Protein AF-A0A7S3F6Y6-F1 (afdb_monomer_lite)

Foldseek 3Di:
DVVVVVVVVVVVVVVVVVVVVVLVVLLVVLVVVLVVLLVCLVVVVVVLPLQVSLVSLLSSVVSLVSNPDDPVCPVVVVSSVVSLVSSCVSLLVQCLVCLLVLPLVSVQVSCVSCVSSVNNVVSLVSNLVSLLVQLVVLVVVDDPPDPDAPLRSLLVSLVSLLVSLVVCLVSCCRRPNPCNLVNSLVSLLVNLVVCLVVLLVSLLVRLVVCVVVVHQSLVSLVSSVVSLVVSLVSCVVSNPPHDPVSNVSSNCSSCVSSPVVVVVNVVSVVVVVVVVVD

Structure (mmCIF, N/CA/C/O backbone):
data_AF-A0A7S3F6Y6-F1
#
_entry.id   AF-A0A7S3F6Y6-F1
#
loop_
_atom_site.group_PDB
_atom_site.id
_atom_site.type_symbol
_atom_site.label_atom_id
_atom_site.label_alt_id
_atom_site.label_comp_id
_atom_site.label_asym_id
_atom_site.label_entity_id
_atom_site.label_seq_id
_atom_site.pdbx_PDB_ins_code
_atom_site.Cartn_x
_atom_site.Cartn_y
_atom_site.Cartn_z
_atom_site.occupancy
_atom_site.B_iso_or_equiv
_atom_site.auth_seq_id
_atom_site.auth_comp_id
_atom_site.auth_asym_id
_atom_site.auth_atom_id
_atom_site.pdbx_PDB_model_num
ATOM 1 N N . ALA A 1 1 ? -67.196 -12.461 32.136 1.00 61.69 1 ALA A N 1
ATOM 2 C CA . ALA A 1 1 ? -66.675 -12.179 30.785 1.00 61.69 1 ALA A CA 1
ATOM 3 C C . ALA A 1 1 ? -66.293 -10.702 30.626 1.00 61.69 1 ALA A C 1
ATOM 5 O O . ALA A 1 1 ? -65.114 -10.402 30.702 1.00 61.69 1 ALA A O 1
ATOM 6 N N . ALA A 1 2 ? -67.239 -9.755 30.573 1.00 63.47 2 ALA A N 1
ATOM 7 C CA . ALA A 1 2 ? -66.924 -8.336 30.312 1.00 63.47 2 ALA A CA 1
ATOM 8 C C . ALA A 1 2 ? -65.945 -7.664 31.310 1.00 63.47 2 ALA A C 1
ATOM 10 O O . ALA A 1 2 ? -65.092 -6.869 30.925 1.00 63.47 2 ALA A O 1
ATOM 11 N N . ARG A 1 3 ? -66.016 -8.001 32.609 1.00 63.62 3 ARG A N 1
ATOM 12 C CA . ARG A 1 3 ? -65.078 -7.462 33.618 1.00 63.62 3 ARG A CA 1
ATOM 13 C C . ARG A 1 3 ? -63.658 -8.031 33.503 1.00 63.62 3 ARG A C 1
ATOM 15 O O . ARG A 1 3 ? -62.713 -7.336 33.856 1.00 63.62 3 ARG A O 1
ATOM 22 N N . SER A 1 4 ? -63.494 -9.267 33.021 1.00 70.56 4 SER A N 1
ATOM 23 C CA . SER A 1 4 ? -62.164 -9.866 32.849 1.00 70.56 4 SER A CA 1
ATOM 24 C C . SER A 1 4 ? -61.466 -9.325 31.603 1.00 70.56 4 SER A C 1
ATOM 26 O O . SER A 1 4 ? -60.280 -9.030 31.675 1.00 70.56 4 SER A O 1
ATOM 28 N N . GLU A 1 5 ? -62.198 -9.088 30.509 1.00 79.06 5 GLU A N 1
ATOM 29 C CA . GLU A 1 5 ? -61.658 -8.417 29.313 1.00 79.06 5 GLU A CA 1
ATOM 30 C C . GLU A 1 5 ? -61.154 -7.001 29.616 1.00 79.06 5 GLU A C 1
ATOM 32 O O . GLU A 1 5 ? -60.042 -6.648 29.229 1.00 79.06 5 GLU A O 1
ATOM 37 N N . ALA A 1 6 ? -61.912 -6.210 30.381 1.00 80.75 6 ALA A N 1
ATOM 38 C CA . ALA A 1 6 ? -61.495 -4.861 30.770 1.00 80.75 6 ALA A CA 1
ATOM 39 C C . ALA A 1 6 ? -60.222 -4.850 31.644 1.00 80.75 6 ALA A C 1
ATOM 41 O O . ALA A 1 6 ? -59.378 -3.960 31.511 1.00 80.75 6 ALA A O 1
ATOM 42 N N . CYS A 1 7 ? -60.053 -5.843 32.526 1.00 82.56 7 CYS A N 1
ATOM 43 C CA . CYS A 1 7 ? -58.826 -6.005 33.312 1.00 82.56 7 CYS A CA 1
ATOM 44 C C . CYS A 1 7 ? -57.628 -6.412 32.444 1.00 82.56 7 CYS A C 1
ATOM 46 O O . CYS A 1 7 ? -56.548 -5.848 32.613 1.00 82.56 7 CYS A O 1
ATOM 48 N N . VAL A 1 8 ? -57.812 -7.339 31.499 1.00 85.31 8 VAL A N 1
ATOM 49 C CA . VAL A 1 8 ? -56.753 -7.762 30.566 1.00 85.31 8 VAL A CA 1
ATOM 50 C C . VAL A 1 8 ? -56.311 -6.595 29.679 1.00 85.31 8 VAL A C 1
ATOM 52 O O . VAL A 1 8 ? -55.113 -6.363 29.535 1.00 85.31 8 VAL A O 1
ATOM 55 N N . ALA A 1 9 ? -57.251 -5.790 29.174 1.00 84.88 9 ALA A N 1
ATOM 56 C CA . ALA A 1 9 ? -56.941 -4.595 28.390 1.00 84.88 9 ALA A CA 1
ATOM 57 C C . ALA A 1 9 ? -56.139 -3.549 29.191 1.00 84.88 9 ALA A C 1
ATOM 59 O O . ALA A 1 9 ? -55.172 -2.982 28.682 1.00 84.88 9 ALA A O 1
ATOM 60 N N . ARG A 1 10 ? -56.482 -3.323 30.470 1.00 86.00 10 ARG A N 1
ATOM 61 C CA . ARG A 1 10 ? -55.707 -2.428 31.353 1.00 86.00 10 ARG A CA 1
ATOM 62 C C . ARG A 1 10 ? -54.307 -2.966 31.642 1.00 86.00 10 ARG A C 1
ATOM 64 O O . ARG A 1 10 ? -53.361 -2.185 31.634 1.00 86.00 10 ARG A O 1
ATOM 71 N N . LEU A 1 11 ? -54.159 -4.271 31.871 1.00 88.38 11 LEU A N 1
ATOM 72 C CA . LEU A 1 11 ? -52.849 -4.896 32.076 1.00 88.38 11 LEU A CA 1
ATOM 73 C C . LEU A 1 11 ? -51.971 -4.797 30.824 1.00 88.38 11 LEU A C 1
ATOM 75 O O . LEU A 1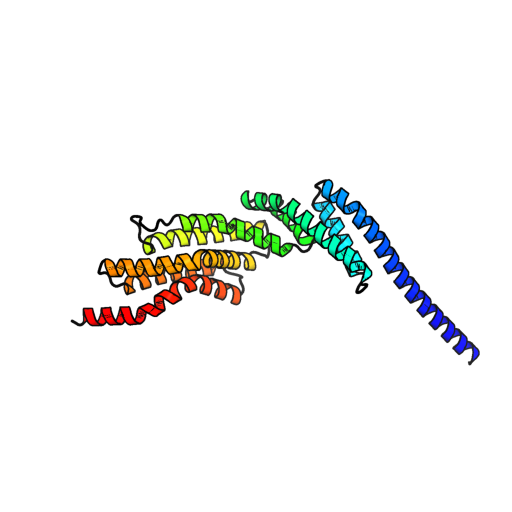 11 ? -50.795 -4.467 30.945 1.00 88.38 11 LEU A O 1
ATOM 79 N N . ALA A 1 12 ? -52.539 -4.996 29.632 1.00 87.88 12 ALA A N 1
ATOM 80 C CA . ALA A 1 12 ? -51.824 -4.817 28.370 1.00 87.88 12 ALA A CA 1
ATOM 81 C C . ALA A 1 12 ? -51.364 -3.361 28.172 1.00 87.88 12 ALA A C 1
ATOM 83 O O . ALA A 1 12 ? -50.212 -3.120 27.815 1.00 87.88 12 ALA A O 1
ATOM 84 N N . ALA A 1 13 ? -52.223 -2.382 28.479 1.00 87.62 13 ALA A N 1
ATOM 85 C CA . ALA A 1 13 ? -51.867 -0.965 28.407 1.00 87.62 13 ALA A CA 1
ATOM 86 C C . ALA A 1 13 ? -50.742 -0.593 29.391 1.00 87.62 13 ALA A C 1
ATOM 88 O O . ALA A 1 13 ? -49.796 0.099 29.015 1.00 87.62 13 ALA A O 1
ATOM 89 N N . VAL A 1 14 ? -50.803 -1.088 30.633 1.00 91.06 14 VAL A N 1
ATOM 90 C CA . VAL A 1 14 ? -49.736 -0.891 31.629 1.00 91.06 14 VAL A CA 1
ATOM 91 C C . VAL A 1 14 ? -48.445 -1.592 31.200 1.00 91.06 14 VAL A C 1
ATOM 93 O O . VAL A 1 14 ? -47.376 -1.004 31.329 1.00 91.06 14 VAL A O 1
ATOM 96 N N . GLY A 1 15 ? -48.527 -2.797 30.630 1.00 88.38 15 GLY A N 1
ATOM 97 C CA . GLY A 1 15 ? -47.379 -3.511 30.067 1.00 88.38 15 GLY A CA 1
ATOM 98 C C . GLY A 1 15 ? -46.697 -2.728 28.943 1.00 88.38 15 GLY A C 1
ATOM 99 O O . GLY A 1 15 ? -45.478 -2.588 28.945 1.00 88.38 15 GLY A O 1
ATOM 100 N N . ALA A 1 16 ? -47.476 -2.123 28.044 1.00 86.19 16 ALA A N 1
ATOM 101 C CA . ALA A 1 16 ? -46.955 -1.280 26.969 1.00 86.19 16 ALA A CA 1
ATOM 102 C C . ALA A 1 16 ? -46.339 0.038 27.475 1.00 86.19 16 ALA A C 1
ATOM 104 O O . ALA A 1 16 ? -45.392 0.554 26.884 1.00 86.19 16 ALA A O 1
ATOM 105 N N . VAL A 1 17 ? -46.867 0.624 28.555 1.00 88.44 17 VAL A N 1
ATOM 106 C CA . VAL A 1 17 ? -46.235 1.785 29.212 1.00 88.44 17 VAL A CA 1
ATOM 107 C C . VAL A 1 17 ? -44.930 1.373 29.888 1.00 88.44 17 VAL A C 1
ATOM 109 O O . VAL A 1 17 ? -43.924 2.055 29.719 1.00 88.44 17 VAL A O 1
ATOM 112 N N . ARG A 1 18 ? -44.924 0.243 30.601 1.00 89.19 18 ARG A N 1
ATOM 113 C CA . ARG A 1 18 ? -43.735 -0.286 31.270 1.00 89.19 18 ARG A CA 1
ATOM 114 C C . ARG A 1 18 ? -42.612 -0.584 30.277 1.00 89.19 18 ARG A C 1
ATOM 116 O O . ARG A 1 18 ? -41.495 -0.152 30.523 1.00 89.19 18 ARG A O 1
ATOM 123 N N . ALA A 1 19 ? -42.915 -1.241 29.158 1.00 87.19 19 ALA A N 1
ATOM 124 C CA . ALA A 1 19 ? -41.933 -1.525 28.113 1.00 87.19 19 ALA A CA 1
ATOM 125 C C . ALA A 1 19 ? -41.292 -0.234 27.572 1.00 87.19 19 ALA A C 1
ATOM 127 O O . ALA A 1 19 ? -40.072 -0.114 27.554 1.00 87.19 19 ALA A O 1
ATOM 128 N N . ARG A 1 20 ? -42.109 0.780 27.250 1.00 83.44 20 ARG A N 1
ATOM 129 C CA . ARG A 1 20 ? -41.618 2.094 26.793 1.00 83.44 20 ARG A CA 1
ATOM 130 C C . ARG A 1 20 ? -40.792 2.829 27.850 1.00 83.44 20 ARG A C 1
ATOM 132 O O . ARG A 1 20 ? -39.831 3.511 27.516 1.00 83.44 20 ARG A O 1
ATOM 139 N N . MET A 1 21 ? -41.162 2.720 29.126 1.00 83.56 21 MET A N 1
ATOM 140 C CA . MET A 1 21 ? -40.392 3.316 30.221 1.00 83.56 21 MET A CA 1
ATOM 141 C C . MET A 1 21 ? -39.059 2.601 30.450 1.00 83.56 21 MET A C 1
ATOM 143 O O . MET A 1 21 ? -38.065 3.263 30.730 1.00 83.56 21 MET A O 1
ATOM 147 N N . GLU A 1 22 ? -39.022 1.272 30.342 1.00 86.44 22 GLU A N 1
ATOM 148 C CA . GLU A 1 22 ? -37.788 0.490 30.457 1.00 86.44 22 GLU A CA 1
ATOM 149 C C . GLU A 1 22 ? -36.823 0.809 29.305 1.00 86.44 22 GLU A C 1
ATOM 151 O O . GLU A 1 22 ? -35.636 1.008 29.564 1.00 86.44 22 GLU A O 1
ATOM 156 N N . GLU A 1 23 ? -37.344 0.962 28.084 1.00 78.62 23 GLU A N 1
ATOM 157 C CA . GLU A 1 23 ? -36.601 1.411 26.900 1.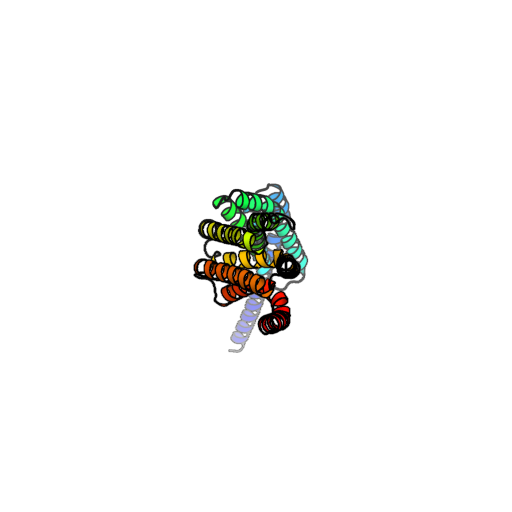00 78.62 23 GLU A CA 1
ATOM 158 C C . GLU A 1 23 ? -36.042 2.831 27.084 1.00 78.62 23 GLU A C 1
ATOM 160 O O . GLU A 1 23 ? -34.829 3.025 27.041 1.00 78.62 23 GLU A O 1
ATOM 165 N N . ALA A 1 24 ? -36.893 3.808 27.421 1.00 77.81 24 ALA A N 1
ATOM 166 C CA . ALA A 1 24 ? -36.465 5.192 27.644 1.00 77.81 24 ALA A CA 1
ATOM 167 C C . ALA A 1 24 ? -35.451 5.325 28.795 1.00 77.81 24 ALA A C 1
ATOM 169 O O . ALA A 1 24 ? -34.518 6.125 28.723 1.00 77.81 24 ALA A O 1
ATOM 170 N N . ARG A 1 25 ? -35.604 4.529 29.862 1.00 78.50 25 ARG A N 1
ATOM 171 C CA . ARG A 1 25 ? -34.633 4.466 30.963 1.00 78.50 25 ARG A CA 1
ATOM 172 C C . ARG A 1 25 ? -33.289 3.915 30.487 1.00 78.50 25 ARG A C 1
ATOM 174 O O . ARG A 1 25 ? -32.263 4.430 30.923 1.00 78.50 25 ARG A O 1
ATOM 181 N N . GLY A 1 26 ? -33.293 2.895 29.627 1.00 77.38 26 GLY A N 1
ATOM 182 C CA . GLY A 1 26 ? -32.084 2.364 28.993 1.00 77.38 26 GLY A CA 1
ATOM 183 C C . GLY A 1 26 ? -31.349 3.448 28.207 1.00 77.38 26 GLY A C 1
ATOM 184 O O . GLY A 1 26 ? -30.195 3.741 28.509 1.00 77.38 26 GLY A O 1
ATOM 185 N N . THR A 1 27 ? -32.058 4.142 27.314 1.00 76.38 27 THR A N 1
ATOM 186 C CA . THR A 1 27 ? -31.497 5.239 26.509 1.00 76.38 27 THR A CA 1
ATOM 187 C C . THR A 1 27 ? -30.935 6.371 27.372 1.00 76.38 27 THR A C 1
ATOM 189 O O . THR A 1 27 ? -29.836 6.856 27.121 1.00 76.38 27 THR A O 1
ATOM 192 N N . LEU A 1 28 ? -31.653 6.796 28.419 1.00 75.06 28 LEU A N 1
ATOM 193 C CA . LEU A 1 28 ? -31.181 7.853 29.324 1.00 75.06 28 LEU A CA 1
ATOM 194 C C . LEU A 1 28 ? -29.952 7.426 30.135 1.00 75.06 28 LEU A C 1
ATOM 196 O O . LEU A 1 28 ? -29.069 8.246 30.381 1.00 75.06 28 LEU A O 1
ATOM 200 N N . HIS A 1 29 ? -29.884 6.159 30.549 1.00 79.00 29 HIS A N 1
ATOM 201 C CA . HIS A 1 29 ? -28.724 5.628 31.258 1.00 79.00 29 HIS A CA 1
ATOM 202 C C . HIS A 1 29 ? -27.483 5.597 30.356 1.00 79.00 29 HIS A C 1
ATOM 204 O O . HIS A 1 29 ? -26.417 6.054 30.768 1.00 79.00 29 HIS A O 1
ATOM 210 N N . GLU A 1 30 ? -27.631 5.145 29.110 1.00 76.44 30 GLU A N 1
ATOM 211 C CA . GLU A 1 30 ? -26.561 5.166 28.106 1.00 76.44 30 GLU A CA 1
ATOM 212 C C . GLU A 1 30 ? -26.123 6.598 27.762 1.00 76.44 30 GLU A C 1
ATOM 214 O O . GLU A 1 30 ? -24.928 6.874 27.674 1.00 76.44 30 GLU A O 1
ATOM 219 N N . ALA A 1 31 ? -27.068 7.537 27.660 1.00 73.25 31 ALA A N 1
ATOM 220 C CA . ALA A 1 31 ? -26.791 8.953 27.421 1.00 73.25 31 ALA A CA 1
ATOM 221 C C . ALA A 1 31 ? -25.999 9.614 28.564 1.00 73.25 31 ALA A C 1
ATOM 223 O O . ALA A 1 31 ? -25.074 10.398 28.321 1.00 73.25 31 ALA A O 1
ATOM 224 N N . ALA A 1 32 ? -26.355 9.296 29.813 1.00 73.75 32 ALA A N 1
ATOM 225 C CA . ALA A 1 32 ? -25.646 9.778 30.994 1.00 73.75 32 ALA A CA 1
ATOM 226 C C . ALA A 1 32 ? -24.221 9.205 31.055 1.00 73.75 32 ALA A C 1
ATOM 228 O O . ALA A 1 32 ? -23.268 9.964 31.229 1.00 73.75 32 ALA A O 1
ATOM 229 N N . GLY A 1 33 ? -24.067 7.896 30.818 1.00 78.50 33 GLY A N 1
ATOM 230 C CA . GLY A 1 33 ? -22.756 7.246 30.750 1.00 78.50 33 GLY A CA 1
ATOM 231 C C . GLY A 1 33 ? -21.873 7.802 29.627 1.00 78.50 33 GLY A C 1
ATOM 232 O O . GLY A 1 33 ? -20.689 8.049 29.836 1.00 78.50 33 GLY A O 1
ATOM 233 N N . LEU A 1 34 ? -22.443 8.084 28.452 1.00 79.81 34 LEU A N 1
ATOM 234 C CA . LEU A 1 34 ? -21.717 8.683 27.330 1.00 79.81 34 LEU A CA 1
ATOM 235 C C . LEU A 1 34 ? -21.198 10.090 27.656 1.00 79.81 34 LEU A C 1
ATOM 237 O O . LEU A 1 34 ? -20.076 10.435 27.287 1.00 79.81 34 LEU A O 1
ATOM 241 N N . SER A 1 35 ? -22.000 10.899 28.350 1.00 76.62 35 SER A N 1
ATOM 242 C CA . SER A 1 35 ? -21.615 12.261 28.737 1.00 76.62 35 SER A CA 1
ATOM 243 C C . SER A 1 35 ? -20.445 12.260 29.723 1.00 76.62 35 SER A C 1
ATOM 245 O O . SER A 1 35 ? -19.530 13.068 29.585 1.00 76.62 35 SER A O 1
ATOM 247 N N . GLU A 1 36 ? -20.427 11.322 30.673 1.00 80.94 36 GLU A N 1
ATOM 248 C CA . GLU A 1 36 ? -19.300 11.130 31.592 1.00 80.94 36 GLU A CA 1
ATOM 249 C C . GLU A 1 36 ? -18.030 10.673 30.850 1.00 80.94 36 GLU A C 1
ATOM 251 O O . GLU A 1 36 ? -16.944 11.219 31.066 1.00 80.94 36 GLU A O 1
ATOM 256 N N . LEU A 1 37 ? -18.161 9.734 29.906 1.00 80.69 37 LEU A N 1
ATOM 257 C CA . LEU A 1 37 ? -17.046 9.276 29.070 1.00 80.69 37 LEU A CA 1
ATOM 258 C C . LEU A 1 37 ? -16.467 10.406 28.198 1.00 80.69 37 LEU A C 1
ATOM 260 O O . LEU A 1 37 ? -15.247 10.528 28.097 1.00 80.69 37 LEU A O 1
ATOM 264 N N . LEU A 1 38 ? -17.316 11.270 27.630 1.00 75.56 38 LEU A N 1
ATOM 265 C CA . LEU A 1 38 ? -16.905 12.436 26.832 1.00 75.56 38 LEU A CA 1
ATOM 266 C C . LEU A 1 38 ? -16.143 13.499 27.636 1.00 75.56 38 LEU A C 1
ATOM 268 O O . LEU A 1 38 ? -15.395 14.273 27.045 1.00 75.56 38 LEU A O 1
ATOM 272 N N . VAL A 1 39 ? -16.342 13.582 28.952 1.00 76.81 39 VAL A N 1
ATOM 273 C CA . VAL A 1 39 ? -15.573 14.494 29.819 1.00 76.81 39 VAL A CA 1
ATOM 274 C C . VAL A 1 39 ? -14.222 13.881 30.184 1.00 76.81 39 VAL A C 1
ATOM 276 O O . VAL A 1 39 ? -13.210 14.575 30.229 1.00 76.81 39 VAL A O 1
ATOM 279 N N . ASN A 1 40 ? -14.188 12.568 30.407 1.00 82.69 40 ASN A N 1
ATOM 280 C CA . ASN A 1 40 ? -12.988 11.881 30.876 1.00 82.69 40 ASN A CA 1
ATOM 281 C C . ASN A 1 40 ? -12.004 11.520 29.748 1.00 82.69 40 ASN A C 1
ATOM 283 O O . ASN A 1 40 ? -10.810 11.365 30.013 1.00 82.69 40 ASN A O 1
ATOM 287 N N . ILE A 1 41 ? -12.466 11.403 28.497 1.00 85.69 41 ILE A N 1
ATOM 288 C CA . ILE A 1 41 ? -11.622 10.993 27.363 1.00 85.69 41 ILE A CA 1
ATOM 289 C C . ILE A 1 41 ? -10.460 11.956 27.096 1.00 85.69 41 ILE A C 1
ATOM 291 O O . ILE A 1 41 ? -9.366 11.500 26.771 1.00 85.69 41 ILE A O 1
ATOM 295 N N . ASP A 1 42 ? -10.641 13.262 27.302 1.00 83.00 42 ASP A N 1
ATOM 296 C CA . ASP A 1 42 ? -9.567 14.244 27.114 1.00 83.00 42 ASP A CA 1
ATOM 297 C C . ASP A 1 42 ? -8.403 14.020 28.085 1.00 83.00 42 ASP A C 1
ATOM 299 O O . ASP A 1 42 ? -7.239 14.122 27.694 1.00 83.00 42 ASP A O 1
ATOM 303 N N . ALA A 1 43 ? -8.700 13.646 29.333 1.00 85.12 43 ALA A N 1
ATOM 304 C CA . ALA A 1 43 ? -7.681 13.303 30.321 1.00 85.12 43 ALA A CA 1
ATOM 305 C C . ALA A 1 43 ? -6.965 11.989 29.966 1.00 85.12 43 ALA A C 1
ATOM 307 O O . ALA A 1 43 ? -5.749 11.879 30.132 1.00 85.12 43 ALA A O 1
ATOM 308 N N . VAL A 1 44 ? -7.698 11.002 29.438 1.00 86.25 44 VAL A N 1
ATOM 309 C CA . VAL A 1 44 ? -7.113 9.731 28.982 1.00 86.25 44 VAL A CA 1
ATOM 310 C C . VAL A 1 44 ? -6.209 9.955 27.766 1.00 86.25 44 VAL A C 1
ATOM 312 O O . VAL A 1 44 ? -5.086 9.459 27.759 1.00 86.25 44 VAL A O 1
ATOM 315 N N . LEU A 1 45 ? -6.623 10.760 26.786 1.00 83.75 45 LEU A N 1
ATOM 316 C CA . LEU A 1 45 ? -5.777 11.129 25.645 1.00 83.75 45 LEU A CA 1
ATOM 317 C C . LEU A 1 45 ? -4.540 11.924 26.087 1.00 83.75 45 LEU A C 1
ATOM 319 O O . LEU A 1 45 ? -3.439 11.660 25.613 1.00 83.75 45 LEU A O 1
ATOM 323 N N . ALA A 1 46 ? -4.686 12.848 27.040 1.00 86.50 46 ALA A N 1
ATOM 324 C CA . ALA A 1 46 ? -3.558 13.605 27.587 1.00 86.50 46 ALA A CA 1
ATOM 325 C C . ALA A 1 46 ? -2.534 12.726 28.328 1.00 86.50 46 ALA A C 1
ATOM 327 O O . ALA A 1 46 ? -1.366 13.098 28.412 1.00 86.50 46 ALA A O 1
ATOM 328 N N . SER A 1 47 ? -2.944 11.560 28.840 1.00 86.19 47 SER A N 1
ATOM 329 C CA . SER A 1 47 ? -2.035 10.616 29.502 1.00 86.19 47 SER A CA 1
ATOM 330 C C . SER A 1 47 ? -1.068 9.904 28.545 1.00 86.19 47 SER A C 1
ATOM 332 O O . SER A 1 47 ? -0.084 9.327 29.001 1.00 86.19 47 SER A O 1
ATOM 334 N N . GLY A 1 48 ? -1.332 9.934 27.232 1.00 84.38 48 GLY A N 1
ATOM 335 C CA . GLY A 1 48 ? -0.516 9.258 26.218 1.00 84.38 48 GLY A CA 1
ATOM 336 C C . GLY A 1 48 ? -0.767 7.750 26.085 1.00 84.38 48 GLY A C 1
ATOM 337 O O . GLY A 1 48 ? -0.189 7.119 25.201 1.00 84.38 48 GLY A O 1
ATOM 338 N N . ASP A 1 49 ? -1.638 7.161 26.910 1.00 88.06 49 ASP A N 1
ATOM 339 C CA . ASP A 1 49 ? -2.006 5.744 26.819 1.00 88.06 49 ASP A CA 1
ATOM 340 C C . ASP A 1 49 ? -3.014 5.507 25.682 1.00 88.06 49 ASP A C 1
ATOM 342 O O . ASP A 1 49 ? -4.237 5.565 25.855 1.00 88.06 49 ASP A O 1
ATOM 346 N N . ALA A 1 50 ? -2.475 5.234 24.493 1.00 88.69 50 ALA A N 1
ATOM 347 C CA . ALA A 1 50 ? -3.253 5.012 23.281 1.00 88.69 50 ALA A CA 1
ATOM 348 C C . ALA A 1 50 ? -4.196 3.799 23.380 1.00 88.69 50 ALA A C 1
ATOM 350 O O . ALA A 1 50 ? -5.311 3.847 22.863 1.00 88.69 50 ALA A O 1
ATOM 351 N N . THR A 1 51 ? -3.794 2.737 24.086 1.00 89.31 51 THR A N 1
ATOM 352 C CA . THR A 1 51 ? -4.608 1.518 24.238 1.00 89.31 51 THR A CA 1
ATOM 353 C C . THR A 1 51 ? -5.848 1.804 25.072 1.00 89.31 51 THR A C 1
ATOM 355 O O . THR A 1 51 ? -6.969 1.450 24.694 1.00 89.31 51 THR A O 1
ATOM 358 N N . ARG A 1 52 ? -5.664 2.497 26.200 1.00 88.31 52 ARG A N 1
ATOM 359 C CA . ARG A 1 52 ? -6.774 2.887 27.071 1.00 88.31 52 ARG A CA 1
ATOM 360 C C . ARG A 1 52 ? -7.697 3.904 26.404 1.00 88.31 52 ARG A C 1
ATOM 362 O O . ARG A 1 52 ? -8.919 3.797 26.545 1.00 88.31 52 ARG A O 1
ATOM 369 N N . ALA A 1 53 ? -7.139 4.861 25.663 1.00 89.62 53 ALA A N 1
ATOM 370 C CA . ALA A 1 53 ? -7.924 5.811 24.882 1.00 89.62 53 ALA A CA 1
ATOM 371 C C . ALA A 1 53 ? -8.802 5.089 23.848 1.00 89.62 53 ALA A C 1
ATOM 373 O O . ALA A 1 53 ? -10.011 5.313 23.809 1.00 89.62 53 ALA A O 1
ATOM 374 N N . ALA A 1 54 ? -8.230 4.154 23.087 1.00 90.19 54 ALA A N 1
ATOM 375 C CA . ALA A 1 54 ? -8.947 3.391 22.069 1.00 90.19 54 ALA A CA 1
ATOM 376 C C . ALA A 1 54 ? -10.096 2.556 22.649 1.00 90.19 54 ALA A C 1
ATOM 378 O O . ALA A 1 54 ? -11.214 2.593 22.138 1.00 90.19 54 ALA A O 1
ATOM 379 N N . ALA A 1 55 ? -9.857 1.864 23.769 1.00 88.69 55 ALA A N 1
ATOM 380 C CA . ALA A 1 55 ? -10.891 1.092 24.457 1.00 88.69 55 ALA A CA 1
ATOM 381 C C . ALA A 1 55 ? -12.066 1.976 24.915 1.00 88.69 55 ALA A C 1
ATOM 383 O O . ALA A 1 55 ? -13.229 1.582 24.788 1.00 88.69 55 ALA A O 1
ATOM 384 N N . THR A 1 56 ? -11.759 3.184 25.399 1.00 87.94 56 THR A N 1
ATOM 385 C CA . THR A 1 56 ? -12.758 4.172 25.824 1.00 87.94 56 THR A CA 1
ATOM 386 C C . THR A 1 56 ? -13.570 4.678 24.625 1.00 87.94 56 THR A C 1
ATOM 388 O O . THR A 1 56 ? -14.798 4.658 24.672 1.00 87.94 56 THR A O 1
ATOM 391 N N . LEU A 1 57 ? -12.916 5.035 23.513 1.00 89.06 57 LEU A N 1
ATOM 392 C CA . LEU A 1 57 ? -13.584 5.474 22.277 1.00 89.06 57 LEU A CA 1
ATOM 393 C C . LEU A 1 57 ? -14.468 4.371 21.677 1.00 89.06 57 LEU A C 1
ATOM 395 O O . LEU A 1 57 ? -15.611 4.627 21.303 1.00 89.06 57 LEU A O 1
ATOM 399 N N . ALA A 1 58 ? -13.993 3.125 21.663 1.00 87.12 58 ALA A N 1
ATOM 400 C CA . ALA A 1 58 ? -14.773 1.983 21.195 1.00 87.12 58 ALA A CA 1
ATOM 401 C C . ALA A 1 58 ? -16.012 1.728 22.074 1.00 87.12 58 ALA A C 1
ATOM 403 O O . ALA A 1 58 ? -17.070 1.350 21.570 1.00 87.12 58 ALA A O 1
ATOM 404 N N . GLN A 1 59 ? -15.913 1.944 23.391 1.00 86.00 59 GLN A N 1
ATOM 405 C CA . GLN A 1 59 ? -17.071 1.894 24.285 1.00 86.00 59 GLN A CA 1
ATOM 406 C C . GLN A 1 59 ? -18.065 3.018 23.983 1.00 86.00 59 GLN A C 1
ATOM 408 O O . GLN A 1 59 ? -19.261 2.751 23.879 1.00 86.00 59 GLN A O 1
ATOM 413 N N . MET A 1 60 ? -17.582 4.246 23.788 1.00 86.56 60 MET A N 1
ATOM 414 C CA . MET A 1 60 ? -18.422 5.393 23.433 1.00 86.56 60 MET A CA 1
ATOM 415 C C . MET A 1 60 ? -19.156 5.169 22.108 1.00 86.56 60 MET A C 1
ATOM 417 O O . MET A 1 60 ? -20.350 5.449 22.026 1.00 86.56 60 MET A O 1
ATOM 421 N N . ARG A 1 61 ? -18.476 4.602 21.102 1.00 86.81 61 ARG A N 1
ATOM 422 C CA . ARG A 1 61 ? -19.080 4.211 19.820 1.00 86.81 61 ARG A CA 1
ATOM 423 C C . ARG A 1 61 ? -20.260 3.264 20.031 1.00 86.81 61 ARG A C 1
ATOM 425 O O . ARG A 1 61 ? -21.350 3.552 19.557 1.00 86.81 61 ARG A O 1
ATOM 432 N N . ARG A 1 62 ? -20.076 2.201 20.824 1.00 84.44 62 ARG A N 1
ATOM 433 C CA . ARG A 1 62 ? -21.154 1.246 21.144 1.00 84.44 62 ARG A CA 1
ATOM 434 C C . ARG A 1 62 ? -22.348 1.913 21.830 1.00 84.44 62 ARG A C 1
ATOM 436 O O . ARG A 1 62 ? -23.481 1.605 21.479 1.00 84.44 62 ARG A O 1
ATOM 443 N N . CYS A 1 63 ? -22.109 2.832 22.769 1.00 82.75 63 CYS A N 1
ATOM 444 C CA . CYS A 1 63 ? -23.186 3.589 23.420 1.00 82.75 63 CYS A CA 1
ATOM 445 C C . CYS A 1 63 ? -23.931 4.498 22.429 1.00 82.75 63 CYS A C 1
ATOM 447 O O . CYS A 1 63 ? -25.148 4.606 22.489 1.00 82.75 63 CYS A O 1
ATOM 449 N N . ILE A 1 64 ? -23.218 5.138 21.500 1.00 81.31 64 ILE A N 1
ATOM 450 C CA . ILE A 1 64 ? -23.821 5.999 20.474 1.00 81.31 64 ILE A CA 1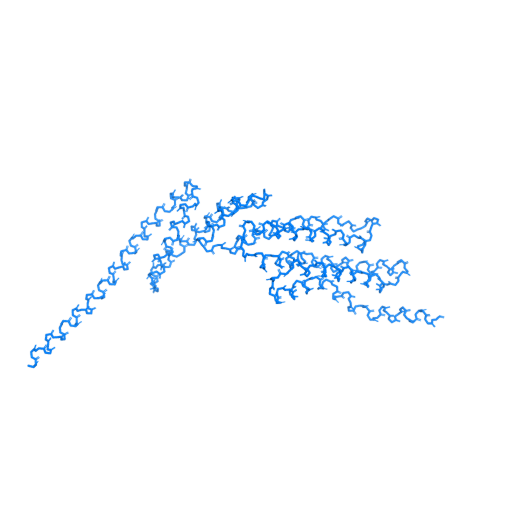
ATOM 451 C C . ILE A 1 64 ? -24.629 5.193 19.447 1.00 81.31 64 ILE A C 1
ATOM 453 O O . ILE A 1 64 ? -25.650 5.682 18.963 1.00 81.31 64 ILE A O 1
ATOM 457 N N . ASP A 1 65 ? -24.180 3.988 19.101 1.00 81.75 65 ASP A N 1
ATOM 458 C CA . ASP A 1 65 ? -24.860 3.130 18.127 1.00 81.75 65 ASP A CA 1
ATOM 459 C C . ASP A 1 65 ? -26.142 2.508 18.710 1.00 81.75 65 ASP A C 1
ATOM 461 O O . ASP A 1 65 ? -27.149 2.395 18.005 1.00 81.75 65 ASP A O 1
ATOM 465 N N . ALA A 1 66 ? -26.133 2.172 20.008 1.00 79.00 66 ALA A N 1
ATOM 466 C CA . ALA A 1 66 ? -27.309 1.695 20.744 1.00 79.00 66 ALA A CA 1
ATOM 467 C C . ALA A 1 66 ? -28.429 2.749 20.810 1.00 79.00 66 ALA A C 1
ATOM 469 O O . ALA A 1 66 ? -29.612 2.416 20.733 1.00 79.00 66 ALA A O 1
ATOM 470 N N . VAL A 1 67 ? -28.062 4.034 20.851 1.00 72.31 67 VAL A N 1
ATOM 471 C CA . VAL A 1 67 ? -28.996 5.163 20.767 1.00 72.31 67 VAL A CA 1
ATOM 472 C C . VAL A 1 67 ? -29.230 5.532 19.296 1.00 72.31 67 VAL A C 1
ATOM 474 O O . VAL A 1 67 ? -28.784 6.564 18.782 1.00 72.31 67 VAL A O 1
ATOM 477 N N . THR A 1 68 ? -29.899 4.637 18.568 1.00 65.00 68 THR A N 1
ATOM 478 C CA . THR A 1 68 ? -30.150 4.814 17.135 1.00 65.00 68 THR A CA 1
ATOM 479 C C . THR A 1 68 ? -31.129 5.976 16.883 1.00 65.00 68 THR A C 1
ATOM 481 O O . THR A 1 68 ? -32.156 6.107 17.541 1.00 65.00 68 THR A O 1
ATOM 484 N N . ASP A 1 69 ? -30.796 6.824 15.905 1.00 63.84 69 ASP A N 1
ATOM 485 C CA . ASP A 1 69 ? -31.674 7.836 15.284 1.00 63.84 69 ASP A CA 1
ATOM 486 C C . ASP A 1 69 ? -32.188 9.019 16.132 1.00 63.84 69 ASP A C 1
ATOM 488 O O . ASP A 1 69 ? -33.180 9.667 15.799 1.00 63.84 69 ASP A O 1
ATOM 492 N N . VAL A 1 70 ? -31.474 9.383 17.201 1.00 69.19 70 VAL A N 1
ATOM 493 C CA . VAL A 1 70 ? -31.789 10.598 17.966 1.00 69.19 70 VAL A CA 1
ATOM 494 C C . VAL A 1 70 ? -30.889 11.770 17.519 1.00 69.19 70 VAL A C 1
ATOM 496 O O . VAL A 1 70 ? -29.673 11.725 17.732 1.00 69.19 70 VAL A O 1
ATOM 499 N N . PRO A 1 71 ? -31.436 12.860 16.935 1.00 70.31 71 PRO A N 1
ATOM 500 C CA . PRO A 1 71 ? -30.643 13.987 16.420 1.00 70.31 71 PRO A CA 1
ATOM 501 C C . PRO A 1 71 ? -29.837 14.720 17.502 1.00 70.31 71 PRO A C 1
ATOM 503 O O . PRO A 1 71 ? -28.834 15.356 17.194 1.00 70.31 71 PRO A O 1
ATOM 506 N N . GLN A 1 72 ? -30.214 14.580 18.776 1.00 72.56 72 GLN A N 1
ATOM 507 C CA . GLN A 1 72 ? -29.487 15.160 19.912 1.00 72.56 72 GLN A CA 1
ATOM 508 C C . GLN A 1 72 ? -28.093 14.536 20.139 1.00 72.56 72 GLN A C 1
ATOM 510 O O . GLN A 1 72 ? -27.287 15.117 20.857 1.00 72.56 72 GLN A O 1
ATOM 515 N N . PHE A 1 73 ? -27.771 13.395 19.513 1.00 73.31 73 PHE A N 1
ATOM 516 C CA . PHE A 1 73 ? -26.455 12.738 19.621 1.00 73.31 73 PHE A CA 1
ATOM 517 C C . PHE A 1 73 ? -25.516 13.038 18.445 1.00 73.31 73 PHE A C 1
ATOM 519 O O . PHE A 1 73 ? -24.425 12.472 18.368 1.00 73.31 73 PHE A O 1
ATOM 526 N N . GLN A 1 74 ? -25.901 13.934 17.530 1.00 78.19 74 GLN A N 1
ATOM 527 C CA . GLN A 1 74 ? -25.025 14.350 16.429 1.00 78.19 74 GLN A CA 1
ATOM 528 C C . GLN A 1 74 ? -23.751 15.034 16.944 1.00 78.19 74 GLN A C 1
ATOM 530 O O . GLN A 1 74 ? -22.655 14.683 16.510 1.00 78.19 74 GLN A O 1
ATOM 535 N N . ASP A 1 75 ? -23.868 15.907 17.946 1.00 81.75 75 ASP A N 1
ATOM 536 C CA . ASP A 1 75 ? -22.711 16.560 18.572 1.00 81.75 75 ASP A CA 1
ATOM 537 C C . ASP A 1 75 ? -21.779 15.539 19.246 1.00 81.75 75 ASP A C 1
ATOM 539 O O . ASP A 1 75 ? -20.556 15.634 19.150 1.00 81.75 75 ASP A O 1
ATOM 543 N N . ALA A 1 76 ? -22.341 14.506 19.883 1.00 81.06 76 ALA A N 1
ATOM 544 C CA . ALA A 1 76 ? -21.562 13.428 20.490 1.00 81.06 76 ALA A CA 1
ATOM 545 C C . ALA A 1 76 ? -20.803 12.599 19.438 1.00 81.06 76 ALA A C 1
ATOM 547 O O . ALA A 1 76 ? -19.645 12.245 19.661 1.00 81.06 76 ALA A O 1
ATOM 548 N N . ARG A 1 77 ? -21.415 12.338 18.273 1.00 83.62 77 ARG A N 1
ATOM 549 C CA . ARG A 1 77 ? -20.759 11.672 17.132 1.00 83.62 77 ARG A CA 1
ATOM 550 C C . ARG A 1 77 ? -19.609 12.500 16.568 1.00 83.62 77 ARG A C 1
ATOM 552 O O . ARG A 1 77 ? -18.549 11.943 16.297 1.00 83.62 77 ARG A O 1
ATOM 559 N N . GLN A 1 78 ? -19.800 13.810 16.419 1.00 86.75 78 GLN A N 1
ATOM 560 C CA . GLN A 1 78 ? -18.747 14.715 15.949 1.00 86.75 78 GLN A CA 1
ATOM 561 C C . GLN A 1 78 ? -17.575 14.771 16.931 1.00 86.75 78 GLN A C 1
ATOM 563 O O . GLN A 1 78 ? -16.422 14.658 16.519 1.00 86.75 78 GLN A O 1
ATOM 568 N N . ARG A 1 79 ? -17.858 14.879 18.235 1.00 84.75 79 ARG A N 1
ATOM 569 C CA . ARG A 1 79 ? -16.818 14.849 19.271 1.00 84.75 79 ARG A CA 1
ATOM 570 C C . ARG A 1 79 ? -16.069 13.521 19.282 1.00 84.75 79 ARG A C 1
ATOM 572 O O . ARG A 1 79 ? -14.845 13.531 19.336 1.00 84.75 79 ARG A O 1
ATOM 579 N N . LEU A 1 80 ? -16.777 12.392 19.181 1.00 88.12 80 LEU A N 1
ATOM 580 C CA . LEU A 1 80 ? -16.147 11.075 19.073 1.00 8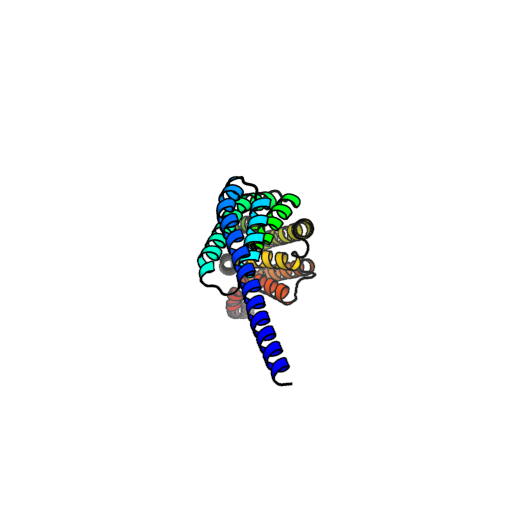8.12 80 LEU A CA 1
ATOM 581 C C . LEU A 1 80 ? -15.183 11.018 17.878 1.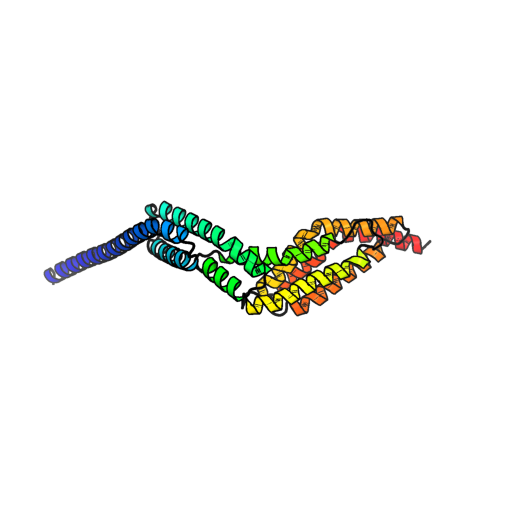00 88.12 80 LEU A C 1
ATOM 583 O O . LEU A 1 80 ? -14.033 10.636 18.063 1.00 88.12 80 LEU A O 1
ATOM 587 N N . ALA A 1 81 ? -15.620 11.461 16.696 1.00 89.06 81 ALA A N 1
ATOM 588 C CA . ALA A 1 81 ? -14.773 11.495 15.504 1.00 89.06 81 ALA A CA 1
ATOM 589 C C . ALA A 1 81 ? -13.519 12.368 15.703 1.00 89.06 81 ALA A C 1
ATOM 591 O O . ALA A 1 81 ? -12.418 11.937 15.374 1.00 89.06 81 ALA A O 1
ATOM 592 N N . ALA A 1 82 ? -13.656 13.547 16.321 1.00 90.94 82 ALA A N 1
ATOM 593 C CA . ALA A 1 82 ? -12.518 14.418 16.620 1.00 90.94 82 ALA A CA 1
ATOM 594 C C . ALA A 1 82 ? -11.514 13.775 17.599 1.00 90.94 82 ALA A C 1
ATOM 596 O O . ALA A 1 82 ? -10.302 13.936 17.452 1.00 90.94 82 ALA A O 1
ATOM 597 N N . HIS A 1 83 ? -11.994 13.026 18.596 1.00 89.44 83 HIS A N 1
ATOM 598 C CA . HIS A 1 83 ? -11.116 12.297 19.514 1.00 89.44 83 HIS A CA 1
ATOM 599 C C . HIS A 1 83 ? -10.441 11.088 18.846 1.00 89.44 83 HIS A C 1
ATOM 601 O O . HIS A 1 83 ? -9.284 10.802 19.149 1.00 89.44 83 HIS A O 1
ATOM 607 N N . GLU A 1 84 ? -11.124 10.402 17.927 1.00 92.00 84 GLU A N 1
ATOM 608 C CA . GLU A 1 84 ? -10.531 9.341 17.104 1.00 92.00 84 GLU A CA 1
ATOM 609 C C . GLU A 1 84 ? -9.451 9.885 16.161 1.00 92.00 84 GLU A C 1
ATOM 611 O O . GLU A 1 84 ? -8.401 9.260 16.028 1.00 92.00 84 GLU A O 1
ATOM 616 N N . ASP A 1 85 ? -9.667 11.057 15.553 1.00 93.00 85 ASP A N 1
ATOM 617 C CA . ASP A 1 85 ? -8.661 11.746 14.732 1.00 93.00 85 ASP A CA 1
ATOM 618 C C . ASP A 1 85 ? -7.427 12.109 15.558 1.00 93.00 85 ASP A C 1
ATOM 620 O O . ASP A 1 85 ? -6.301 11.792 15.179 1.00 93.00 85 ASP A O 1
ATOM 624 N N . ARG A 1 86 ? -7.632 12.678 16.749 1.00 91.75 86 ARG A N 1
ATOM 625 C CA . ARG A 1 86 ? -6.535 13.008 17.663 1.00 91.75 86 ARG A CA 1
ATOM 626 C C . ARG A 1 86 ? -5.760 11.767 18.113 1.00 91.75 86 ARG A C 1
ATOM 628 O O . ARG A 1 86 ? -4.533 11.805 18.182 1.00 91.75 86 ARG A O 1
ATOM 635 N N . LEU A 1 87 ? -6.447 10.660 18.411 1.00 92.25 87 LEU A N 1
ATOM 636 C CA . LEU A 1 87 ? -5.781 9.399 18.743 1.00 92.25 87 LEU A CA 1
ATOM 637 C C . LEU A 1 87 ? -4.985 8.857 17.548 1.00 92.25 87 LEU A C 1
ATOM 639 O O . LEU A 1 87 ? -3.863 8.384 17.728 1.00 92.25 87 LEU A O 1
ATOM 643 N N . GLN A 1 88 ? -5.529 8.958 16.332 1.00 94.56 88 GLN A N 1
ATOM 644 C CA . GLN A 1 88 ? -4.810 8.582 15.117 1.00 94.56 88 GLN A CA 1
ATOM 645 C C . GLN A 1 88 ? -3.526 9.404 14.955 1.00 94.56 88 GLN A C 1
ATOM 647 O O . GLN A 1 88 ? -2.471 8.822 14.720 1.00 94.56 88 GLN A O 1
ATOM 652 N N . GLU A 1 89 ? -3.588 10.726 15.123 1.00 93.56 89 GLU A N 1
ATOM 653 C CA . GLU A 1 89 ? -2.416 11.610 15.044 1.00 93.56 89 GLU A CA 1
ATOM 654 C C . GLU A 1 89 ? -1.343 11.258 16.083 1.00 93.56 89 GLU A C 1
ATOM 656 O O . GLU A 1 89 ? -0.151 11.314 15.783 1.00 93.56 89 GLU A O 1
ATOM 661 N N . MET A 1 90 ? -1.747 10.838 17.285 1.00 91.31 90 MET A N 1
ATOM 662 C CA . MET A 1 90 ? -0.817 10.401 18.332 1.00 91.31 90 MET A CA 1
ATOM 663 C C . MET A 1 90 ? -0.112 9.078 17.999 1.00 91.31 90 MET A C 1
ATOM 665 O O . MET A 1 90 ? 1.069 8.919 18.309 1.00 91.31 90 MET A O 1
ATOM 669 N N . VAL A 1 91 ? -0.822 8.124 17.388 1.00 93.81 91 VAL A N 1
ATOM 670 C CA . VAL A 1 91 ? -0.297 6.778 17.080 1.00 93.81 91 VAL A CA 1
ATOM 671 C C . VAL A 1 91 ? 0.434 6.738 15.733 1.00 93.81 91 VAL A C 1
ATOM 673 O O . VAL A 1 91 ? 1.336 5.923 15.553 1.00 93.81 91 VAL A O 1
ATOM 676 N N . ALA A 1 92 ? 0.109 7.638 14.801 1.00 93.25 92 ALA A N 1
ATOM 677 C CA . ALA A 1 92 ? 0.739 7.737 13.484 1.00 93.25 92 ALA A CA 1
ATOM 678 C C . ALA A 1 92 ? 2.284 7.707 13.508 1.00 93.25 92 ALA A C 1
ATOM 680 O O . ALA A 1 92 ? 2.848 6.860 12.814 1.00 93.25 92 ALA A O 1
ATOM 681 N N . PRO A 1 93 ? 2.997 8.525 14.313 1.00 92.62 93 PRO A N 1
ATOM 682 C CA . PRO A 1 93 ? 4.461 8.481 14.347 1.00 92.62 93 PRO A CA 1
ATOM 683 C C . PRO A 1 93 ? 5.008 7.158 14.904 1.00 92.62 93 PRO A C 1
ATOM 685 O O . PRO A 1 93 ? 6.060 6.701 14.464 1.00 92.62 93 PRO A O 1
ATOM 688 N N . GLN A 1 94 ? 4.297 6.521 15.843 1.00 90.88 94 GLN A N 1
ATOM 689 C CA . GLN A 1 94 ? 4.687 5.217 16.393 1.00 90.88 94 GLN A CA 1
ATOM 690 C C . GLN A 1 94 ? 4.545 4.116 15.341 1.00 90.88 94 GLN A C 1
ATOM 692 O O . GLN A 1 94 ? 5.430 3.277 15.202 1.00 90.88 94 GLN A O 1
ATOM 697 N N . LEU A 1 95 ? 3.450 4.146 14.574 1.00 91.94 95 LEU A N 1
ATOM 698 C CA . LEU A 1 95 ? 3.230 3.226 13.464 1.00 91.94 95 LEU A CA 1
ATOM 699 C C . LEU A 1 95 ? 4.281 3.427 12.365 1.00 91.94 95 LEU A C 1
ATOM 701 O O . LEU A 1 95 ? 4.837 2.454 11.863 1.00 91.94 95 LEU A O 1
ATOM 705 N N . GLU A 1 96 ? 4.575 4.676 12.006 1.00 91.75 96 GLU A N 1
ATOM 706 C CA . GLU A 1 96 ? 5.574 5.000 10.989 1.00 91.75 96 GLU A CA 1
ATOM 707 C C . GLU A 1 96 ? 6.970 4.490 11.375 1.00 91.75 96 GLU A C 1
ATOM 709 O O . GLU A 1 96 ? 7.641 3.851 10.563 1.00 91.75 96 GLU A O 1
ATOM 714 N N . GLU A 1 97 ? 7.392 4.725 12.621 1.00 90.81 97 GLU A N 1
ATOM 715 C CA . GLU A 1 97 ? 8.668 4.222 13.131 1.00 90.81 97 GLU A CA 1
ATOM 716 C C . GLU A 1 97 ? 8.689 2.694 13.208 1.00 90.81 97 GLU A C 1
ATOM 718 O O . GLU A 1 97 ? 9.661 2.083 12.775 1.00 90.81 97 GLU A O 1
ATOM 723 N N . ALA A 1 98 ? 7.609 2.056 13.667 1.00 91.31 98 ALA A N 1
ATOM 724 C CA . ALA A 1 98 ? 7.521 0.597 13.719 1.00 91.31 98 ALA A CA 1
ATOM 725 C C . ALA A 1 98 ? 7.650 -0.041 12.323 1.00 91.31 98 ALA A C 1
ATOM 727 O O . ALA A 1 98 ? 8.393 -1.010 12.145 1.00 91.31 98 ALA A O 1
ATOM 728 N N . ILE A 1 99 ? 6.992 0.538 11.310 1.00 88.50 99 ILE A N 1
ATOM 729 C CA . ILE A 1 99 ? 7.091 0.085 9.914 1.00 88.50 99 ILE A CA 1
ATOM 730 C C . ILE A 1 99 ? 8.516 0.277 9.380 1.00 88.50 99 ILE A C 1
ATOM 732 O O . ILE A 1 99 ? 9.044 -0.616 8.707 1.00 88.50 99 ILE A O 1
ATOM 736 N N . ARG A 1 100 ? 9.147 1.419 9.683 1.00 86.81 100 ARG A N 1
ATOM 737 C CA . ARG A 1 100 ? 10.526 1.741 9.280 1.00 86.81 100 ARG A CA 1
ATOM 738 C C . ARG A 1 100 ? 11.543 0.794 9.916 1.00 86.81 100 ARG A C 1
ATOM 740 O O . ARG A 1 100 ? 12.401 0.267 9.213 1.00 86.81 100 ARG A O 1
ATOM 747 N N . ALA A 1 101 ? 11.424 0.551 11.219 1.00 89.00 101 ALA A N 1
ATOM 748 C CA . ALA A 1 101 ? 12.290 -0.337 11.990 1.00 89.00 101 ALA A CA 1
ATOM 749 C C . ALA A 1 101 ? 12.016 -1.832 11.734 1.00 89.00 101 ALA A C 1
ATOM 751 O O . ALA A 1 101 ? 12.726 -2.686 12.263 1.00 89.00 101 ALA A O 1
ATOM 752 N N . LYS A 1 102 ? 10.998 -2.161 10.921 1.00 85.94 102 LYS A N 1
ATOM 753 C CA . LYS A 1 102 ? 10.503 -3.526 10.678 1.00 85.94 102 LYS A CA 1
ATOM 754 C C . LYS A 1 102 ? 10.080 -4.251 11.969 1.00 85.94 102 LYS A C 1
ATOM 756 O O . LYS A 1 102 ? 10.058 -5.482 11.996 1.00 85.94 102 LYS A O 1
ATOM 761 N N . ASP A 1 103 ? 9.671 -3.517 13.003 1.00 89.94 103 ASP A N 1
ATOM 762 C CA . ASP A 1 103 ? 9.189 -4.082 14.265 1.00 89.94 103 ASP A CA 1
ATOM 763 C C . ASP A 1 103 ? 7.742 -4.580 14.113 1.00 89.94 103 ASP A C 1
ATOM 765 O O . ASP A 1 103 ? 6.779 -3.805 14.060 1.00 89.94 103 ASP A O 1
ATOM 769 N N . ALA A 1 104 ? 7.590 -5.902 14.022 1.00 89.06 104 ALA A N 1
ATOM 770 C CA . ALA A 1 104 ? 6.293 -6.540 13.842 1.00 89.06 104 ALA A CA 1
ATOM 771 C C . ALA A 1 104 ? 5.383 -6.396 15.071 1.00 89.06 104 ALA A C 1
ATOM 773 O O . ALA A 1 104 ? 4.173 -6.248 14.906 1.00 89.06 104 ALA A O 1
ATOM 774 N N . GLU A 1 105 ? 5.928 -6.416 16.289 1.00 90.38 105 GLU A N 1
ATOM 775 C CA . GLU A 1 105 ? 5.123 -6.350 17.513 1.00 90.38 105 GLU A CA 1
ATOM 776 C C . GLU A 1 105 ? 4.625 -4.927 17.761 1.00 90.38 105 GLU A C 1
ATOM 778 O O . GLU A 1 105 ? 3.431 -4.726 18.003 1.00 90.38 105 GLU A O 1
ATOM 783 N N . ALA A 1 106 ? 5.491 -3.925 17.587 1.00 90.50 106 ALA A N 1
ATOM 784 C CA . ALA A 1 106 ? 5.080 -2.524 17.662 1.00 90.50 106 ALA A CA 1
ATOM 785 C C . ALA A 1 106 ? 4.042 -2.176 16.579 1.00 90.50 106 ALA A C 1
ATOM 787 O O . ALA A 1 106 ? 3.047 -1.504 16.864 1.00 90.50 106 ALA A O 1
ATOM 788 N N . THR A 1 107 ? 4.205 -2.702 15.358 1.00 91.44 107 THR A N 1
ATOM 789 C CA . THR A 1 107 ? 3.219 -2.521 14.279 1.00 91.44 107 THR A CA 1
ATOM 790 C C . THR A 1 107 ? 1.878 -3.160 14.643 1.00 91.44 107 THR A C 1
ATOM 792 O O . THR A 1 107 ? 0.836 -2.524 14.480 1.00 91.44 107 THR A O 1
ATOM 795 N N . LYS A 1 108 ? 1.868 -4.398 15.159 1.00 90.44 108 LYS A N 1
ATOM 796 C CA . LYS A 1 108 ? 0.633 -5.075 15.593 1.00 90.44 108 LYS A CA 1
ATOM 797 C C . LYS A 1 108 ? -0.085 -4.296 16.687 1.00 90.44 108 LYS A C 1
ATOM 799 O O . LYS A 1 108 ? -1.304 -4.161 16.612 1.00 90.44 108 LYS A O 1
ATOM 804 N N . ALA A 1 109 ? 0.651 -3.781 17.671 1.00 90.81 109 ALA A N 1
ATOM 805 C CA . ALA A 1 109 ? 0.082 -2.999 18.762 1.00 90.81 109 ALA A CA 1
ATOM 806 C C . ALA A 1 109 ? -0.566 -1.702 18.247 1.00 90.81 109 ALA A C 1
ATOM 808 O O . ALA A 1 109 ? -1.738 -1.445 18.530 1.00 90.81 109 ALA A O 1
ATOM 809 N N . ALA A 1 110 ? 0.151 -0.930 17.422 1.00 90.94 110 ALA A N 1
ATOM 810 C CA . ALA A 1 110 ? -0.373 0.295 16.816 1.00 90.94 110 ALA A CA 1
ATOM 811 C C . ALA A 1 110 ? -1.579 0.019 15.899 1.00 90.94 110 ALA A C 1
ATOM 813 O O . ALA A 1 110 ? -2.582 0.734 15.944 1.00 90.94 110 ALA A O 1
ATOM 814 N N . ARG A 1 111 ? -1.522 -1.062 15.110 1.00 90.69 111 ARG A N 1
ATOM 815 C CA . ARG A 1 111 ? -2.634 -1.517 14.266 1.00 90.69 111 ARG A CA 1
ATOM 816 C C . ARG A 1 111 ? -3.859 -1.880 15.093 1.00 90.69 111 ARG A C 1
ATOM 818 O O . ARG A 1 111 ? -4.940 -1.417 14.760 1.00 90.69 111 ARG A O 1
ATOM 825 N N . ALA A 1 112 ? -3.711 -2.664 16.160 1.00 90.94 112 ALA A N 1
ATOM 826 C CA . ALA A 1 112 ? -4.834 -3.079 17.000 1.00 90.94 112 ALA A CA 1
ATOM 827 C C . ALA A 1 112 ? -5.569 -1.871 17.603 1.00 90.94 112 ALA A C 1
ATOM 829 O O . ALA A 1 112 ? -6.800 -1.826 17.608 1.00 90.94 112 ALA A O 1
ATOM 830 N N . VAL A 1 113 ? -4.813 -0.858 18.039 1.00 92.69 113 VAL A N 1
ATOM 831 C CA . VAL A 1 113 ? -5.365 0.421 18.502 1.00 92.69 113 VAL A CA 1
ATOM 832 C C . VAL A 1 113 ? -6.171 1.102 17.393 1.00 92.69 113 VAL A C 1
ATOM 834 O O . VAL A 1 113 ? -7.345 1.412 17.598 1.00 92.69 113 VAL A O 1
ATOM 837 N N . LEU A 1 114 ? -5.587 1.283 16.207 1.00 91.94 114 LEU A N 1
ATOM 838 C CA . LEU A 1 114 ? -6.231 1.978 15.087 1.00 91.94 114 LEU A CA 1
ATOM 839 C C . LEU A 1 114 ? -7.426 1.203 14.505 1.00 91.94 114 LEU A C 1
ATOM 841 O O . LEU A 1 114 ? -8.438 1.802 14.148 1.00 91.94 114 LEU A O 1
ATOM 845 N N . GLU A 1 115 ? -7.365 -0.124 14.444 1.00 90.81 115 GLU A N 1
ATOM 846 C CA . GLU A 1 115 ? -8.483 -0.969 14.013 1.00 90.81 115 GLU A CA 1
ATOM 847 C C . GLU A 1 115 ? -9.656 -0.899 14.997 1.00 90.81 115 GLU A C 1
ATOM 849 O O . GLU A 1 115 ? -10.805 -0.838 14.561 1.00 90.81 115 GLU A O 1
ATOM 854 N N . SER A 1 116 ? -9.389 -0.819 16.308 1.00 89.12 116 SER A N 1
ATOM 855 C CA . SER A 1 116 ? -10.446 -0.721 17.327 1.00 89.12 116 SER A CA 1
ATOM 856 C C . SER A 1 116 ? -11.277 0.567 17.243 1.00 89.12 116 SER A C 1
ATOM 858 O O . SER A 1 116 ? -12.428 0.579 17.680 1.00 89.12 116 SER A O 1
ATOM 860 N N . ILE A 1 117 ? -10.725 1.619 16.630 1.00 90.12 117 ILE A N 1
ATOM 861 C CA . ILE A 1 117 ? -11.415 2.883 16.331 1.00 90.12 117 ILE A CA 1
ATOM 862 C C . ILE A 1 117 ? -11.844 2.997 14.856 1.00 90.12 117 ILE A C 1
ATOM 864 O O . ILE A 1 117 ? -12.201 4.073 14.388 1.00 90.12 117 ILE A O 1
ATOM 868 N N . GLY A 1 118 ? -11.787 1.906 14.083 1.00 87.19 118 GLY A N 1
ATOM 869 C CA . GLY A 1 118 ? -12.224 1.886 12.683 1.00 87.19 118 GLY A CA 1
ATOM 870 C C . GLY A 1 118 ? -11.268 2.560 11.688 1.00 87.19 118 GLY A C 1
ATOM 871 O O . GLY A 1 118 ? -11.639 2.795 10.538 1.00 87.19 118 GLY A O 1
ATOM 872 N N . ARG A 1 119 ? -10.019 2.845 12.076 1.00 90.69 119 ARG A N 1
ATOM 873 C CA . ARG A 1 119 ? -8.985 3.476 11.231 1.00 90.69 119 ARG A CA 1
ATOM 874 C C . ARG A 1 119 ? -8.099 2.466 10.486 1.00 90.69 119 ARG A C 1
ATOM 876 O O . ARG A 1 119 ? -6.959 2.764 10.146 1.00 90.69 119 ARG A O 1
ATOM 883 N N . GLY A 1 120 ? -8.626 1.284 10.155 1.00 88.38 120 GLY A N 1
ATOM 884 C CA . GLY A 1 120 ? -7.871 0.238 9.446 1.00 88.38 120 GLY A CA 1
ATOM 885 C C . GLY A 1 120 ? -7.311 0.689 8.088 1.00 88.38 120 GLY A C 1
ATOM 886 O O . GLY A 1 120 ? -6.167 0.387 7.763 1.00 88.38 120 GLY A O 1
ATOM 887 N N . LYS A 1 121 ? -8.065 1.493 7.322 1.00 89.31 121 LYS A N 1
ATOM 888 C CA . LYS A 1 121 ? -7.590 2.038 6.035 1.00 89.31 121 LYS A CA 1
ATOM 889 C C . LYS A 1 121 ? -6.314 2.874 6.194 1.00 89.31 121 LYS A C 1
ATOM 891 O O . LYS A 1 121 ? -5.388 2.710 5.410 1.00 89.31 121 LYS A O 1
ATOM 896 N N . PHE A 1 122 ? -6.241 3.707 7.233 1.00 90.94 122 PHE A N 1
ATOM 897 C CA . PHE A 1 122 ? -5.068 4.542 7.502 1.00 90.94 122 PHE A CA 1
ATOM 898 C C . PHE A 1 122 ? -3.809 3.699 7.744 1.00 90.94 122 PHE A C 1
ATOM 900 O O . PHE A 1 122 ? -2.738 4.043 7.250 1.00 90.94 122 PHE A O 1
ATOM 907 N N . VAL A 1 123 ? -3.942 2.563 8.441 1.00 90.25 123 VAL A N 1
ATOM 908 C CA . VAL A 1 123 ? -2.833 1.619 8.656 1.00 90.25 123 VAL A CA 1
ATOM 909 C C . VAL A 1 123 ? -2.303 1.090 7.325 1.00 90.25 123 VAL A C 1
ATOM 911 O O . VAL A 1 123 ? -1.093 1.086 7.110 1.00 90.25 123 VAL A O 1
ATOM 914 N N . LEU A 1 124 ? -3.201 0.682 6.422 1.00 88.31 124 LEU A N 1
ATOM 915 C CA . LEU A 1 124 ? -2.826 0.188 5.094 1.00 88.31 124 LEU A CA 1
ATOM 916 C C . LEU A 1 124 ? -2.136 1.280 4.266 1.00 88.31 124 LEU A C 1
ATOM 918 O O . LEU A 1 124 ? -1.120 1.016 3.633 1.00 88.31 124 LEU A O 1
ATOM 922 N N . ASP A 1 125 ? -2.654 2.508 4.294 1.00 90.62 125 ASP A N 1
ATOM 923 C CA . ASP A 1 125 ? -2.103 3.631 3.527 1.00 90.62 125 ASP A CA 1
ATOM 924 C C . ASP A 1 125 ? -0.695 4.013 4.028 1.00 90.62 125 ASP A C 1
ATOM 926 O O . ASP A 1 125 ? 0.235 4.185 3.239 1.00 90.62 125 ASP A O 1
ATOM 930 N N . MET A 1 126 ? -0.505 4.082 5.352 1.00 88.81 126 MET A N 1
ATOM 931 C CA . MET A 1 126 ? 0.806 4.295 5.982 1.00 88.81 126 MET A CA 1
ATOM 932 C C . MET A 1 126 ? 1.797 3.188 5.638 1.00 88.81 126 MET A C 1
ATOM 934 O O . MET A 1 126 ? 2.969 3.460 5.366 1.00 88.81 126 MET A O 1
ATOM 938 N N . TYR A 1 127 ? 1.314 1.948 5.629 1.00 88.69 127 TYR A N 1
ATOM 939 C CA . TYR A 1 127 ? 2.110 0.789 5.280 1.00 88.69 127 TYR A CA 1
ATOM 940 C C . TYR A 1 127 ? 2.640 0.859 3.851 1.00 88.69 127 TYR A C 1
ATOM 942 O O . TYR A 1 127 ? 3.855 0.813 3.640 1.00 88.69 127 TYR A O 1
ATOM 950 N N . VAL A 1 128 ? 1.738 1.033 2.882 1.00 89.56 128 VAL A N 1
ATOM 951 C CA . VAL A 1 128 ? 2.111 1.110 1.468 1.00 89.56 128 VAL A CA 1
ATOM 952 C C . VAL A 1 128 ? 3.060 2.284 1.243 1.00 89.56 128 VAL A C 1
ATOM 954 O O . VAL A 1 128 ? 4.137 2.088 0.684 1.00 89.56 128 VAL A O 1
ATOM 957 N N . LYS A 1 129 ? 2.765 3.468 1.794 1.00 89.88 129 LYS A N 1
ATOM 958 C CA . LYS A 1 129 ? 3.654 4.638 1.706 1.00 89.88 129 LYS A CA 1
ATOM 959 C C . LYS A 1 129 ? 5.082 4.340 2.182 1.00 89.88 129 LYS A C 1
ATOM 961 O O . LYS A 1 129 ? 6.042 4.753 1.529 1.00 89.88 129 LYS A O 1
ATOM 966 N N . GLY A 1 130 ? 5.236 3.617 3.292 1.00 87.81 130 GLY A N 1
ATOM 967 C CA . GLY A 1 130 ? 6.547 3.205 3.802 1.00 87.81 130 GLY A CA 1
ATOM 968 C C . GLY A 1 130 ? 7.291 2.256 2.856 1.00 87.81 130 GLY A C 1
ATOM 969 O O . GLY A 1 130 ? 8.507 2.368 2.704 1.00 87.81 130 GLY A O 1
ATOM 970 N N . ARG A 1 131 ? 6.568 1.353 2.181 1.00 86.00 131 ARG A N 1
ATOM 971 C CA . ARG A 1 131 ? 7.123 0.408 1.194 1.00 86.00 131 ARG A CA 1
ATOM 972 C C . ARG A 1 131 ? 7.472 1.059 -0.142 1.00 86.00 131 ARG A C 1
ATOM 9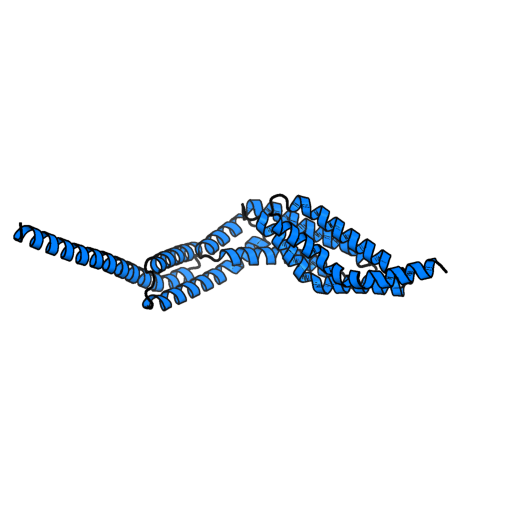74 O O . ARG A 1 131 ? 8.433 0.640 -0.781 1.00 86.00 131 ARG A O 1
ATOM 981 N N . LEU A 1 132 ? 6.754 2.108 -0.540 1.00 90.62 132 LEU A N 1
ATOM 982 C CA . LEU A 1 132 ? 7.024 2.835 -1.782 1.00 90.62 132 LEU A CA 1
ATOM 983 C C . LEU A 1 132 ? 8.321 3.648 -1.730 1.00 90.62 132 LEU A C 1
ATOM 985 O O . LEU A 1 132 ? 8.974 3.810 -2.757 1.00 90.62 132 LEU A O 1
ATOM 989 N N . ALA A 1 133 ? 8.722 4.146 -0.558 1.00 89.81 133 ALA A N 1
ATOM 990 C CA . ALA A 1 133 ? 9.898 5.006 -0.414 1.00 89.81 133 ALA A CA 1
ATOM 991 C C . ALA A 1 133 ? 11.189 4.447 -1.069 1.00 89.81 133 ALA A C 1
ATOM 993 O O . ALA A 1 133 ? 11.778 5.161 -1.886 1.00 89.81 133 ALA A O 1
ATOM 994 N N . PRO A 1 134 ? 11.635 3.201 -0.796 1.00 89.88 134 PRO A N 1
ATOM 995 C CA . PRO A 1 134 ? 12.818 2.634 -1.452 1.00 89.88 134 PRO A CA 1
ATOM 996 C C . PRO A 1 134 ? 12.628 2.403 -2.958 1.00 89.88 134 PRO A C 1
ATOM 998 O O . PRO A 1 134 ? 13.561 2.631 -3.724 1.00 89.88 134 PRO A O 1
ATOM 1001 N N . VAL A 1 135 ? 11.430 2.009 -3.403 1.00 93.69 135 VAL A N 1
ATOM 1002 C CA . VAL A 1 135 ? 11.126 1.788 -4.830 1.00 93.69 135 VAL A CA 1
ATOM 1003 C C . VAL A 1 135 ? 11.206 3.099 -5.610 1.00 93.69 135 VAL A C 1
ATOM 1005 O O . VAL A 1 135 ? 11.824 3.169 -6.673 1.00 93.69 135 VAL A O 1
ATOM 1008 N N . LEU A 1 136 ? 10.638 4.173 -5.059 1.00 94.12 136 LEU A N 1
ATOM 1009 C CA . LEU A 1 136 ? 10.708 5.502 -5.658 1.00 94.12 136 LEU A CA 1
ATOM 1010 C C . LEU A 1 136 ? 12.134 6.059 -5.624 1.00 94.12 136 LEU A C 1
ATOM 1012 O O . LEU A 1 136 ? 12.561 6.681 -6.592 1.00 94.12 136 LEU A O 1
ATOM 1016 N N . ALA A 1 137 ? 12.907 5.800 -4.567 1.00 92.88 137 ALA A N 1
ATOM 1017 C CA . ALA A 1 137 ? 14.325 6.153 -4.540 1.00 92.88 137 ALA A CA 1
ATOM 1018 C C . ALA A 1 137 ? 15.113 5.415 -5.638 1.00 92.88 137 ALA A C 1
ATOM 1020 O O . ALA A 1 137 ? 15.896 6.042 -6.355 1.00 92.88 137 ALA A O 1
ATOM 1021 N N . ALA A 1 138 ? 14.853 4.116 -5.832 1.00 93.69 138 ALA A N 1
ATOM 1022 C CA . ALA A 1 138 ? 15.428 3.349 -6.932 1.00 93.69 138 ALA A CA 1
ATOM 1023 C C . ALA A 1 138 ? 15.040 3.959 -8.285 1.00 93.69 138 ALA A C 1
ATOM 1025 O O . ALA A 1 138 ? 15.918 4.167 -9.115 1.00 93.69 138 ALA A O 1
ATOM 1026 N N . TRP A 1 139 ? 13.779 4.356 -8.485 1.00 95.12 139 TRP A N 1
ATOM 1027 C CA . TRP A 1 139 ? 13.328 5.032 -9.709 1.00 95.12 139 TRP A CA 1
ATOM 1028 C C . TRP A 1 139 ? 14.082 6.337 -10.016 1.00 95.12 139 TRP A C 1
ATOM 1030 O O . TRP A 1 139 ? 14.403 6.623 -11.179 1.00 95.12 139 TRP A O 1
ATOM 1040 N N . GLN A 1 140 ? 14.372 7.128 -8.978 1.00 92.88 140 GLN A N 1
ATOM 1041 C CA . GLN A 1 140 ? 15.116 8.386 -9.097 1.00 92.88 140 GLN A CA 1
ATOM 1042 C C . GLN A 1 140 ? 16.617 8.187 -9.354 1.00 92.88 140 GLN A C 1
ATOM 1044 O O . GLN A 1 140 ? 17.286 9.134 -9.757 1.00 92.88 140 GLN A O 1
ATOM 1049 N N . SER A 1 141 ? 17.154 6.972 -9.183 1.00 92.12 141 SER A N 1
ATOM 1050 C CA . SER A 1 141 ? 18.559 6.679 -9.511 1.00 92.12 141 SER A CA 1
ATOM 1051 C C . SER A 1 141 ? 18.869 6.799 -11.009 1.00 92.12 141 SER A C 1
ATOM 1053 O O . SER A 1 141 ? 20.026 6.993 -11.386 1.00 92.12 141 SER A O 1
ATOM 1055 N N . PHE A 1 142 ? 17.850 6.726 -11.873 1.00 92.00 142 PHE A N 1
ATOM 1056 C CA . PHE A 1 142 ? 18.025 6.950 -13.301 1.00 92.00 142 PHE A CA 1
ATOM 1057 C C . PHE A 1 142 ? 18.317 8.423 -13.593 1.00 92.00 142 PHE A C 1
ATOM 1059 O O . PHE A 1 142 ? 17.446 9.289 -13.471 1.00 92.00 142 PHE A O 1
ATOM 1066 N N . SER A 1 143 ? 19.527 8.700 -14.068 1.00 78.94 143 SER A N 1
ATOM 1067 C CA . SER A 1 143 ? 19.905 10.021 -14.559 1.00 78.94 143 SER A CA 1
ATOM 1068 C C . SER A 1 143 ? 19.662 10.112 -16.067 1.00 78.94 143 SER A C 1
ATOM 1070 O O . SER A 1 143 ? 20.321 9.453 -16.871 1.00 78.94 143 SER A O 1
ATOM 1072 N N . ALA A 1 144 ? 18.705 10.950 -16.475 1.00 64.38 144 ALA A N 1
ATOM 1073 C CA . ALA A 1 144 ? 18.406 11.189 -17.884 1.00 64.38 144 ALA A CA 1
ATOM 1074 C C . ALA A 1 144 ? 19.554 11.979 -18.549 1.00 64.38 144 ALA A C 1
ATOM 1076 O O . ALA A 1 144 ? 19.506 13.204 -18.622 1.00 64.38 144 ALA A O 1
ATOM 1077 N N . GLY A 1 145 ? 20.586 11.272 -19.017 1.00 61.12 145 GLY A N 1
ATOM 1078 C CA . GLY A 1 145 ? 21.816 11.845 -19.583 1.00 61.12 145 GLY A CA 1
ATOM 1079 C C . GLY A 1 145 ? 23.107 11.129 -19.162 1.00 61.12 145 GLY A C 1
ATOM 1080 O O . GLY A 1 145 ? 24.184 11.545 -19.581 1.00 61.12 145 GLY A O 1
ATOM 1081 N N . GLY A 1 146 ? 23.016 10.081 -18.334 1.00 71.56 146 GLY A N 1
ATOM 1082 C CA . GLY A 1 146 ? 24.142 9.194 -18.041 1.00 71.56 146 GLY A CA 1
ATOM 1083 C C . GLY A 1 146 ? 24.528 8.298 -19.226 1.00 71.56 146 GLY A C 1
ATOM 1084 O O . GLY A 1 146 ? 23.876 8.295 -20.266 1.00 71.56 146 GLY A O 1
ATOM 1085 N N . ALA A 1 147 ? 25.593 7.510 -19.053 1.00 76.56 147 ALA A N 1
ATOM 1086 C CA . ALA A 1 147 ? 26.087 6.583 -20.079 1.00 76.56 147 ALA A CA 1
ATOM 1087 C C . ALA A 1 147 ? 25.168 5.366 -20.320 1.00 76.56 147 ALA A C 1
ATOM 1089 O O . ALA A 1 147 ? 25.292 4.714 -21.350 1.00 76.56 147 ALA A O 1
ATOM 1090 N N . GLN A 1 148 ? 24.273 5.054 -19.377 1.00 87.44 148 GLN A N 1
ATOM 1091 C CA . GLN A 1 148 ? 23.367 3.905 -19.441 1.00 87.44 148 GLN A CA 1
ATOM 1092 C C . GLN A 1 148 ? 22.035 4.294 -20.095 1.00 87.44 148 GLN A C 1
ATOM 1094 O O . GLN A 1 148 ? 21.424 5.302 -19.726 1.00 87.44 148 GLN A O 1
ATOM 1099 N N . SER A 1 149 ? 21.558 3.481 -21.037 1.00 89.50 149 SER A N 1
ATOM 1100 C CA . SER A 1 149 ? 20.233 3.654 -21.642 1.00 89.50 149 SER A CA 1
ATOM 1101 C C . SER A 1 149 ? 19.105 3.298 -20.664 1.00 89.50 149 SER A C 1
ATOM 1103 O O . SER A 1 149 ? 19.291 2.561 -19.693 1.00 89.50 149 SER A O 1
ATOM 1105 N N . PHE A 1 150 ? 17.890 3.788 -20.931 1.00 91.75 150 PHE A N 1
ATOM 1106 C CA . PHE A 1 150 ? 16.724 3.429 -20.119 1.00 91.75 150 PHE A CA 1
ATOM 1107 C C . PHE A 1 150 ? 16.449 1.916 -20.147 1.00 91.75 150 PHE A C 1
ATOM 1109 O O . PHE A 1 150 ? 16.152 1.336 -19.105 1.00 91.75 150 PHE A O 1
ATOM 1116 N N . CYS A 1 151 ? 16.616 1.264 -21.305 1.00 90.75 151 CYS A N 1
ATOM 1117 C CA . CYS A 1 151 ? 16.415 -0.178 -21.464 1.00 90.75 151 CYS A CA 1
ATOM 1118 C C . CYS A 1 151 ? 17.419 -1.018 -20.656 1.00 90.75 151 CYS A C 1
ATOM 1120 O O . CYS A 1 151 ? 17.044 -2.041 -20.083 1.00 90.75 151 CYS A O 1
ATOM 1122 N N . GLU A 1 152 ? 18.674 -0.575 -20.552 1.00 91.25 152 GLU A N 1
ATOM 1123 C CA . GLU A 1 152 ? 19.696 -1.237 -19.728 1.00 91.25 152 GLU A CA 1
ATOM 1124 C C . GLU A 1 152 ? 19.486 -1.016 -18.228 1.00 91.25 152 GLU A C 1
ATOM 1126 O O . GLU A 1 152 ? 19.855 -1.873 -17.427 1.00 91.25 152 GLU A O 1
ATOM 1131 N N . TRP A 1 153 ? 18.926 0.130 -17.834 1.00 94.56 153 TRP A N 1
ATOM 1132 C CA . TRP A 1 153 ? 18.682 0.466 -16.430 1.00 94.56 153 TRP A CA 1
ATOM 1133 C C . TRP A 1 153 ? 17.397 -0.164 -15.875 1.00 94.56 153 TRP A C 1
ATOM 1135 O O . TRP A 1 153 ? 17.353 -0.565 -14.712 1.00 94.56 153 TRP A O 1
ATOM 1145 N N . LEU A 1 154 ? 16.352 -0.284 -16.698 1.00 94.06 154 LEU A N 1
ATOM 1146 C CA . LEU A 1 154 ? 15.025 -0.745 -16.283 1.00 94.06 154 LEU A CA 1
ATOM 1147 C C . LEU A 1 154 ? 15.008 -2.103 -15.539 1.00 94.06 154 LEU A C 1
ATOM 1149 O O . LEU A 1 154 ? 14.231 -2.231 -14.586 1.00 94.06 154 LEU A O 1
ATOM 1153 N N . PRO A 1 155 ? 15.841 -3.107 -15.889 1.00 94.94 155 PRO A N 1
ATOM 1154 C CA . PRO A 1 155 ? 15.957 -4.333 -15.104 1.00 94.94 155 PRO A CA 1
ATOM 1155 C C . PRO A 1 155 ? 16.321 -4.087 -13.636 1.00 94.94 155 PRO A C 1
ATOM 1157 O O . PRO A 1 155 ? 15.703 -4.687 -12.766 1.00 94.94 155 PRO A O 1
ATOM 1160 N N . ALA A 1 156 ? 17.228 -3.151 -13.336 1.00 94.00 156 ALA A N 1
ATOM 1161 C CA . ALA A 1 156 ? 17.620 -2.847 -11.957 1.00 94.00 156 ALA A CA 1
ATOM 1162 C C . ALA A 1 156 ? 16.464 -2.229 -11.148 1.00 94.00 156 ALA A C 1
ATOM 1164 O O . ALA A 1 156 ? 16.276 -2.544 -9.973 1.00 94.00 156 ALA A O 1
ATOM 1165 N N . PHE A 1 157 ? 15.642 -1.383 -11.778 1.00 95.25 157 PHE A N 1
ATOM 1166 C CA . PHE A 1 157 ? 14.406 -0.894 -11.158 1.00 95.25 157 PHE A CA 1
ATOM 1167 C C . PHE A 1 157 ? 13.397 -2.026 -10.922 1.00 95.25 157 PHE A C 1
ATOM 1169 O O . PHE A 1 157 ? 12.795 -2.105 -9.852 1.00 95.25 157 PHE A O 1
ATOM 1176 N N . SER A 1 158 ? 13.244 -2.919 -11.902 1.00 95.12 158 SER A N 1
ATOM 1177 C CA . SER A 1 158 ? 12.353 -4.082 -11.811 1.00 95.12 158 SER A CA 1
ATOM 1178 C C . SER A 1 158 ? 12.770 -5.011 -10.666 1.00 95.12 158 SER A C 1
ATOM 1180 O O . SER A 1 158 ? 11.929 -5.443 -9.885 1.00 95.12 158 SER A O 1
ATOM 1182 N N . GLU A 1 159 ? 14.072 -5.257 -10.511 1.00 94.94 159 GLU A N 1
ATOM 1183 C CA . GLU A 1 159 ? 14.643 -6.011 -9.392 1.00 94.94 159 GLU A CA 1
ATOM 1184 C C . GLU A 1 159 ? 14.382 -5.329 -8.046 1.00 94.94 159 GLU A C 1
ATOM 1186 O O . GLU A 1 159 ? 13.986 -6.002 -7.098 1.00 94.94 159 GLU A O 1
ATOM 1191 N N . ALA A 1 160 ? 14.530 -4.002 -7.953 1.00 94.12 160 ALA A N 1
ATOM 1192 C CA . ALA A 1 160 ? 14.229 -3.261 -6.728 1.00 94.12 160 ALA A CA 1
ATOM 1193 C C . ALA A 1 160 ? 12.740 -3.348 -6.338 1.00 94.12 160 ALA A C 1
ATOM 1195 O O . ALA A 1 160 ? 12.419 -3.503 -5.159 1.00 94.12 160 ALA A O 1
ATOM 1196 N N . LEU A 1 161 ? 11.829 -3.290 -7.317 1.00 94.62 161 LEU A N 1
ATOM 1197 C CA . LEU A 1 161 ? 10.394 -3.481 -7.093 1.00 94.62 161 LEU A CA 1
ATOM 1198 C C . LEU A 1 161 ? 10.082 -4.912 -6.628 1.00 94.62 161 LEU A C 1
ATOM 1200 O O . LEU A 1 161 ? 9.347 -5.095 -5.659 1.00 94.62 161 LEU A O 1
ATOM 1204 N N . LEU A 1 162 ? 10.661 -5.924 -7.280 1.00 94.06 162 LEU A N 1
ATOM 1205 C CA . LEU A 1 162 ? 10.491 -7.328 -6.894 1.00 94.06 162 LEU A CA 1
ATOM 1206 C C . LEU A 1 162 ? 11.048 -7.602 -5.492 1.00 94.06 162 LEU A C 1
ATOM 1208 O O . LEU A 1 162 ? 10.386 -8.267 -4.699 1.00 94.06 162 LEU A O 1
ATOM 1212 N N . ALA A 1 163 ? 12.211 -7.041 -5.159 1.00 91.94 163 ALA A N 1
ATOM 1213 C CA . ALA A 1 163 ? 12.797 -7.140 -3.828 1.00 91.94 163 ALA A CA 1
ATOM 1214 C C . ALA A 1 163 ? 11.896 -6.495 -2.765 1.00 91.94 163 ALA A C 1
ATOM 1216 O O . ALA A 1 163 ? 11.681 -7.085 -1.709 1.00 91.94 163 ALA A O 1
ATOM 1217 N N . ALA A 1 164 ? 11.308 -5.329 -3.058 1.00 89.19 164 ALA A N 1
ATOM 1218 C CA . ALA A 1 164 ? 10.348 -4.696 -2.158 1.00 89.19 164 ALA A CA 1
ATOM 1219 C C . ALA A 1 164 ? 9.121 -5.591 -1.920 1.00 89.19 164 ALA A C 1
ATOM 1221 O O . ALA A 1 164 ? 8.680 -5.710 -0.781 1.00 89.19 164 ALA A O 1
ATOM 1222 N N . VAL A 1 165 ? 8.612 -6.262 -2.959 1.00 90.88 165 VAL A N 1
ATOM 1223 C CA . VAL A 1 165 ? 7.501 -7.224 -2.854 1.00 90.88 165 VAL A CA 1
ATOM 1224 C C . VAL A 1 165 ? 7.884 -8.482 -2.063 1.00 90.88 165 VAL A C 1
ATOM 1226 O O . VAL A 1 165 ? 7.077 -8.981 -1.280 1.00 90.88 165 VAL A O 1
ATOM 1229 N N . ASP A 1 166 ? 9.097 -9.004 -2.231 1.00 88.94 166 ASP A N 1
ATOM 1230 C CA . ASP A 1 166 ? 9.559 -10.193 -1.504 1.00 88.94 166 ASP A CA 1
ATOM 1231 C C . ASP A 1 166 ? 9.773 -9.905 -0.014 1.00 88.94 166 ASP A C 1
ATOM 1233 O O . ASP A 1 166 ? 9.343 -10.678 0.849 1.00 88.94 166 ASP A O 1
ATOM 1237 N N . GLU A 1 167 ? 10.392 -8.764 0.302 1.00 83.75 167 GLU A N 1
ATOM 1238 C CA . GLU A 1 167 ? 10.518 -8.290 1.680 1.00 83.75 167 GLU A CA 1
ATOM 1239 C C . GLU A 1 167 ? 9.145 -8.038 2.315 1.00 83.75 167 GLU A C 1
ATOM 1241 O O . GLU A 1 167 ? 8.931 -8.357 3.489 1.00 83.75 167 GLU A O 1
ATOM 1246 N N . ASP A 1 168 ? 8.208 -7.497 1.531 1.00 81.38 168 ASP A N 1
ATOM 1247 C CA . ASP A 1 168 ? 6.826 -7.270 1.936 1.00 81.38 168 ASP A CA 1
ATOM 1248 C C . ASP A 1 168 ? 6.116 -8.579 2.281 1.00 81.38 168 ASP A C 1
ATOM 1250 O O . ASP A 1 168 ? 5.525 -8.684 3.352 1.00 81.38 168 ASP A O 1
ATOM 1254 N N . ALA A 1 169 ? 6.227 -9.600 1.428 1.00 78.50 169 ALA A N 1
ATOM 1255 C CA . ALA A 1 169 ? 5.565 -10.884 1.627 1.00 78.50 169 ALA A CA 1
ATOM 1256 C C . ALA A 1 169 ? 6.000 -11.569 2.934 1.00 78.50 169 ALA A C 1
ATOM 1258 O O . ALA A 1 169 ? 5.156 -12.090 3.660 1.00 78.50 169 ALA A O 1
ATOM 1259 N N . LEU A 1 170 ? 7.294 -11.537 3.265 1.00 77.69 170 LEU A N 1
ATOM 1260 C CA . LEU A 1 170 ? 7.812 -12.126 4.507 1.00 77.69 170 LEU A CA 1
ATOM 1261 C C . LEU A 1 170 ? 7.353 -11.354 5.750 1.00 77.69 170 LEU A C 1
ATOM 1263 O O . LEU A 1 170 ? 6.998 -11.944 6.776 1.00 77.69 170 LEU A O 1
ATOM 1267 N N . TRP A 1 171 ? 7.359 -10.024 5.671 1.00 80.75 171 TRP A N 1
ATOM 1268 C CA . TRP A 1 171 ? 7.017 -9.179 6.808 1.00 80.75 171 TRP A CA 1
ATOM 1269 C C . TRP A 1 171 ? 5.506 -9.090 7.042 1.00 80.75 171 TRP A C 1
ATOM 1271 O O . TRP A 1 171 ? 5.067 -9.155 8.191 1.00 80.75 171 TRP A O 1
ATOM 1281 N N . ALA A 1 172 ? 4.702 -8.995 5.979 1.00 80.69 172 ALA A N 1
ATOM 1282 C CA . ALA A 1 172 ? 3.245 -8.922 6.051 1.00 80.69 172 ALA A CA 1
ATOM 1283 C C . ALA A 1 172 ? 2.648 -10.167 6.716 1.00 80.69 172 ALA A C 1
ATOM 1285 O O . ALA A 1 172 ? 1.760 -10.030 7.550 1.00 80.69 172 ALA A O 1
ATOM 1286 N N . GLU A 1 173 ? 3.183 -11.364 6.456 1.00 80.06 173 GLU A N 1
ATOM 1287 C CA . GLU A 1 173 ? 2.756 -12.586 7.157 1.00 80.06 173 GLU A CA 1
ATOM 1288 C C . GLU A 1 173 ? 3.000 -12.512 8.673 1.00 80.06 173 GLU A C 1
ATOM 1290 O O . GLU A 1 173 ? 2.215 -13.024 9.470 1.00 80.06 173 GLU A O 1
ATOM 1295 N N . THR A 1 174 ? 4.064 -11.821 9.091 1.00 83.31 174 THR A N 1
ATOM 1296 C CA . THR A 1 174 ? 4.428 -11.704 10.508 1.00 83.31 174 THR A CA 1
ATOM 1297 C C . THR A 1 174 ? 3.666 -10.579 11.206 1.00 83.31 174 THR A C 1
ATOM 1299 O O . THR A 1 174 ? 3.184 -10.778 12.319 1.00 83.31 174 THR A O 1
ATOM 1302 N N . ALA A 1 175 ? 3.558 -9.398 10.591 1.00 82.06 175 ALA A N 1
ATOM 1303 C CA . ALA A 1 175 ? 2.997 -8.188 11.200 1.00 82.06 175 ALA A CA 1
ATOM 1304 C C . ALA A 1 175 ? 1.496 -7.981 10.909 1.00 82.06 175 ALA A C 1
ATOM 1306 O O . ALA A 1 175 ? 0.776 -7.404 11.729 1.00 82.06 175 ALA A O 1
ATOM 1307 N N . MET A 1 176 ? 1.011 -8.458 9.760 1.00 81.19 176 MET A N 1
ATOM 1308 C CA . MET A 1 176 ? -0.344 -8.230 9.239 1.00 81.19 176 MET A CA 1
ATOM 1309 C C . MET A 1 176 ? -0.926 -9.502 8.585 1.00 81.19 176 MET A C 1
ATOM 1311 O O . MET A 1 176 ? -1.243 -9.507 7.388 1.00 81.19 176 MET A O 1
ATOM 1315 N N . PRO A 1 177 ? -1.079 -10.597 9.354 1.00 80.38 177 PRO A N 1
ATOM 1316 C CA . PRO A 1 177 ? -1.530 -11.874 8.813 1.00 80.38 177 PRO A CA 1
ATOM 1317 C C . PRO A 1 177 ? -2.905 -11.740 8.146 1.00 80.38 177 PRO A C 1
ATOM 1319 O O . PRO A 1 177 ? -3.804 -11.077 8.665 1.00 80.38 177 PRO A O 1
ATOM 1322 N N . GLY A 1 178 ? -3.066 -12.375 6.983 1.00 80.06 178 GLY A N 1
ATOM 1323 C CA . GLY A 1 178 ? -4.303 -12.341 6.193 1.00 80.06 178 GLY A CA 1
ATOM 1324 C C . GLY A 1 178 ? -4.475 -11.115 5.287 1.00 80.06 178 GLY A C 1
ATOM 1325 O O . GLY A 1 178 ? -5.386 -11.114 4.463 1.00 80.06 178 GLY A O 1
ATOM 1326 N N . LEU A 1 179 ? -3.601 -10.103 5.379 1.00 82.06 179 LEU A N 1
ATOM 1327 C CA . LEU A 1 179 ? -3.655 -8.909 4.521 1.00 82.06 179 LEU A CA 1
ATOM 1328 C C . LEU A 1 179 ? -2.680 -8.954 3.336 1.00 82.06 179 LEU A C 1
ATOM 1330 O O . LEU A 1 179 ? -2.789 -8.122 2.438 1.00 82.06 179 LEU A O 1
ATOM 1334 N N . ARG A 1 180 ? -1.776 -9.943 3.278 1.00 83.44 180 ARG A N 1
ATOM 1335 C CA . ARG A 1 180 ? -0.787 -10.107 2.194 1.00 83.44 180 ARG A CA 1
ATOM 1336 C C . ARG A 1 180 ? -1.424 -10.036 0.801 1.00 83.44 180 ARG A C 1
ATOM 1338 O O . ARG A 1 180 ? -0.973 -9.267 -0.039 1.00 83.44 180 ARG A O 1
ATOM 1345 N N . SER A 1 181 ? -2.501 -10.788 0.570 1.00 85.44 181 SER A N 1
ATOM 1346 C CA . SER A 1 181 ? -3.174 -10.864 -0.737 1.00 85.44 181 SER A CA 1
ATOM 1347 C C . SER A 1 181 ? -3.827 -9.551 -1.186 1.00 85.44 181 SER A C 1
ATOM 1349 O O . SER A 1 181 ? -4.112 -9.392 -2.370 1.00 85.44 181 SER A O 1
ATOM 1351 N N . ALA A 1 182 ? -4.054 -8.610 -0.266 1.00 85.75 182 ALA A N 1
ATOM 1352 C CA . ALA A 1 182 ? -4.539 -7.266 -0.565 1.00 85.75 182 ALA A CA 1
ATOM 1353 C C . ALA A 1 182 ? -3.395 -6.239 -0.657 1.00 85.75 182 ALA A C 1
ATOM 1355 O O . ALA A 1 182 ? -3.457 -5.322 -1.471 1.00 85.75 182 ALA A O 1
ATOM 1356 N N . LEU A 1 183 ? -2.351 -6.388 0.164 1.00 87.19 183 LEU A N 1
ATOM 1357 C CA . LEU A 1 183 ? -1.235 -5.445 0.254 1.00 87.19 183 LEU A CA 1
ATOM 1358 C C . LEU A 1 183 ? -0.262 -5.570 -0.916 1.00 87.19 183 LEU A C 1
ATOM 1360 O O . LEU A 1 183 ? 0.085 -4.560 -1.520 1.00 87.19 183 LEU A O 1
ATOM 1364 N N . THR A 1 184 ? 0.134 -6.791 -1.275 1.00 89.88 184 THR A N 1
ATOM 1365 C CA . THR A 1 184 ? 1.100 -7.023 -2.353 1.00 89.88 184 THR A CA 1
ATOM 1366 C C . THR A 1 184 ? 0.675 -6.405 -3.694 1.00 89.88 184 THR A C 1
ATOM 1368 O O . THR A 1 184 ? 1.464 -5.637 -4.248 1.00 89.88 184 THR A O 1
ATOM 1371 N N . PRO A 1 185 ? -0.542 -6.653 -4.230 1.00 92.69 185 PRO A N 1
ATOM 1372 C CA . PRO A 1 185 ? -0.961 -6.012 -5.477 1.00 92.69 185 PRO A CA 1
ATOM 1373 C C . PRO A 1 185 ? -1.043 -4.489 -5.335 1.00 92.69 185 PRO A C 1
ATOM 1375 O O . PRO A 1 185 ? -0.632 -3.764 -6.235 1.00 92.69 185 PRO A O 1
ATOM 1378 N N . ARG A 1 186 ? -1.488 -3.996 -4.174 1.00 92.19 186 ARG A N 1
ATOM 1379 C CA . ARG A 1 186 ? -1.613 -2.563 -3.906 1.00 92.19 186 ARG A CA 1
ATOM 1380 C C . ARG A 1 186 ? -0.266 -1.835 -3.929 1.00 92.19 186 ARG A C 1
ATOM 1382 O O . ARG A 1 186 ? -0.177 -0.773 -4.533 1.00 92.19 186 ARG A O 1
ATOM 1389 N N . VAL A 1 187 ? 0.783 -2.409 -3.333 1.00 92.19 187 VAL A N 1
ATOM 1390 C CA . VAL A 1 187 ? 2.143 -1.839 -3.368 1.00 92.19 187 VAL A CA 1
ATOM 1391 C C . VAL A 1 187 ? 2.642 -1.714 -4.807 1.00 92.19 187 VAL A C 1
ATOM 1393 O O . VAL A 1 187 ? 3.197 -0.681 -5.172 1.00 92.19 187 VAL A O 1
ATOM 1396 N N . VAL A 1 188 ? 2.421 -2.738 -5.637 1.00 94.62 188 VAL A N 1
ATOM 1397 C CA . VAL A 1 188 ? 2.851 -2.716 -7.042 1.00 94.62 188 VAL A CA 1
ATOM 1398 C C . VAL A 1 188 ? 2.064 -1.682 -7.845 1.00 94.62 188 VAL A C 1
ATOM 1400 O O . VAL A 1 188 ? 2.674 -0.888 -8.559 1.00 94.62 188 VAL A O 1
ATOM 1403 N N . CYS A 1 189 ? 0.735 -1.648 -7.707 1.00 95.25 189 CYS A N 1
ATOM 1404 C CA . CYS A 1 189 ? -0.107 -0.675 -8.403 1.00 95.25 189 CYS A CA 1
ATOM 1405 C C . CYS A 1 189 ? 0.265 0.764 -8.031 1.00 95.25 189 CYS A C 1
ATOM 1407 O O . CYS A 1 189 ? 0.530 1.560 -8.927 1.00 95.25 189 CYS A O 1
ATOM 1409 N N . GLU A 1 190 ? 0.364 1.087 -6.737 1.00 94.81 190 GLU A N 1
ATOM 1410 C CA . GLU A 1 190 ? 0.711 2.446 -6.300 1.00 94.81 190 GLU A CA 1
ATOM 1411 C C . GLU A 1 190 ? 2.145 2.835 -6.712 1.00 94.81 190 GLU A C 1
ATOM 1413 O O . GLU A 1 190 ? 2.391 3.987 -7.072 1.00 94.81 190 GLU A O 1
ATOM 1418 N N . ALA A 1 191 ? 3.092 1.886 -6.732 1.00 94.25 191 ALA A N 1
ATOM 1419 C CA . ALA A 1 191 ? 4.447 2.134 -7.230 1.00 94.25 191 ALA A CA 1
ATOM 1420 C C . ALA A 1 191 ? 4.451 2.475 -8.723 1.00 94.25 191 ALA A C 1
ATOM 1422 O O . ALA A 1 191 ? 5.074 3.460 -9.126 1.00 94.25 191 ALA A O 1
ATOM 1423 N N . MET A 1 192 ? 3.756 1.673 -9.534 1.00 95.50 192 MET A N 1
ATOM 1424 C CA . MET A 1 192 ? 3.668 1.878 -10.978 1.00 95.50 192 MET A CA 1
ATOM 1425 C C . MET A 1 192 ? 2.901 3.157 -11.320 1.00 95.50 192 MET A C 1
ATOM 1427 O O . MET A 1 192 ? 3.345 3.915 -12.179 1.00 95.50 192 MET A O 1
ATOM 1431 N N . GLU A 1 193 ? 1.808 3.450 -10.613 1.00 95.19 193 GLU A N 1
ATOM 1432 C CA . GLU A 1 193 ? 1.032 4.682 -10.779 1.00 95.19 193 GLU A CA 1
ATOM 1433 C C . GLU A 1 193 ? 1.871 5.926 -10.460 1.00 95.19 193 GLU A C 1
ATOM 1435 O O . GLU A 1 193 ? 1.898 6.875 -11.246 1.00 95.19 193 GLU A O 1
ATOM 1440 N N . ALA A 1 194 ? 2.639 5.900 -9.365 1.00 94.81 194 ALA A N 1
ATOM 1441 C CA . ALA A 1 194 ? 3.496 7.015 -8.966 1.00 94.81 194 ALA A CA 1
ATOM 1442 C C . ALA A 1 194 ? 4.579 7.356 -10.007 1.00 94.81 194 ALA A C 1
ATOM 1444 O O . ALA A 1 194 ? 4.998 8.513 -10.108 1.00 94.81 194 ALA A O 1
ATOM 1445 N N . VAL A 1 195 ? 5.035 6.371 -10.790 1.00 94.88 195 VAL A N 1
ATOM 1446 C CA . VAL A 1 195 ? 6.055 6.575 -11.831 1.00 94.88 195 VAL A CA 1
ATOM 1447 C C . VAL A 1 195 ? 5.481 6.657 -13.245 1.00 94.88 195 VAL A C 1
ATOM 1449 O O . VAL A 1 195 ? 6.217 7.051 -14.147 1.00 94.88 195 VAL A O 1
ATOM 1452 N N . ALA A 1 196 ? 4.196 6.358 -13.460 1.00 93.31 196 ALA A N 1
ATOM 1453 C CA . ALA A 1 196 ? 3.597 6.119 -14.778 1.00 93.31 196 ALA A CA 1
ATOM 1454 C C . ALA A 1 196 ? 3.893 7.223 -15.806 1.00 93.31 196 ALA A C 1
ATOM 1456 O O . ALA A 1 196 ? 4.397 6.945 -16.895 1.00 93.31 196 ALA A O 1
ATOM 1457 N N . THR A 1 197 ? 3.659 8.488 -15.448 1.00 92.81 197 THR A N 1
ATOM 1458 C CA . THR A 1 197 ? 3.893 9.631 -16.347 1.00 92.81 197 THR A CA 1
ATOM 1459 C C . THR A 1 197 ? 5.370 9.782 -16.717 1.00 92.81 197 THR A C 1
ATOM 1461 O O . THR A 1 197 ? 5.710 10.005 -17.879 1.00 92.81 197 THR A O 1
ATOM 1464 N N . GLN A 1 198 ? 6.271 9.644 -15.739 1.00 93.25 198 GLN A N 1
ATOM 1465 C CA . GLN A 1 198 ? 7.714 9.731 -15.986 1.00 93.25 198 GLN A CA 1
ATOM 1466 C C . GLN A 1 198 ? 8.212 8.519 -16.771 1.00 93.25 198 GLN A C 1
ATOM 1468 O O . GLN A 1 198 ? 9.126 8.643 -17.580 1.00 93.25 198 GLN A O 1
ATOM 1473 N N . PHE A 1 199 ? 7.615 7.355 -16.531 1.00 94.56 199 PHE A N 1
ATOM 1474 C CA . PHE A 1 199 ? 7.922 6.120 -17.224 1.00 94.56 199 PHE A CA 1
ATOM 1475 C C . PHE A 1 199 ? 7.585 6.249 -18.703 1.00 94.56 199 PHE A C 1
ATOM 1477 O O . PHE A 1 199 ? 8.474 6.068 -19.531 1.00 94.56 199 PHE A O 1
ATOM 1484 N N . ALA A 1 200 ? 6.356 6.650 -19.033 1.00 92.50 200 ALA A N 1
ATOM 1485 C CA . ALA A 1 200 ? 5.941 6.886 -20.412 1.00 92.50 200 ALA A CA 1
ATOM 1486 C C . ALA A 1 200 ? 6.872 7.893 -21.115 1.00 92.50 200 ALA A C 1
ATOM 1488 O O . ALA A 1 200 ? 7.363 7.627 -22.209 1.00 92.50 200 ALA A O 1
ATOM 1489 N N . ALA A 1 201 ? 7.224 8.996 -20.443 1.00 91.62 201 ALA A N 1
ATOM 1490 C CA . ALA A 1 201 ? 8.166 9.978 -20.983 1.00 91.62 201 ALA A CA 1
ATOM 1491 C C . ALA A 1 201 ? 9.576 9.401 -21.230 1.00 91.62 201 ALA A C 1
ATOM 1493 O O . ALA A 1 201 ? 10.215 9.736 -22.229 1.00 91.62 201 ALA A O 1
ATOM 1494 N N . ARG A 1 202 ? 10.078 8.526 -20.344 1.00 92.62 202 ARG A N 1
ATOM 1495 C CA . ARG A 1 202 ? 11.374 7.843 -20.518 1.00 92.62 202 ARG A CA 1
ATOM 1496 C C . ARG A 1 202 ? 11.336 6.833 -21.670 1.00 92.62 202 ARG A C 1
ATOM 1498 O O . ARG A 1 202 ? 12.320 6.750 -22.400 1.00 92.62 202 ARG A O 1
ATOM 1505 N N . VAL A 1 203 ? 10.217 6.129 -21.865 1.00 92.06 203 VAL A N 1
ATOM 1506 C CA . VAL A 1 203 ? 10.005 5.218 -23.004 1.00 92.06 203 VAL A CA 1
ATOM 1507 C C . VAL A 1 203 ? 10.026 5.990 -24.324 1.00 92.06 203 VAL A C 1
ATOM 1509 O O . VAL A 1 203 ? 10.817 5.650 -25.201 1.00 92.06 203 VAL A O 1
ATOM 1512 N N . SER A 1 204 ? 9.237 7.064 -24.449 1.00 90.19 204 SER A N 1
ATOM 1513 C CA . SER A 1 204 ? 9.232 7.907 -25.655 1.00 90.19 204 SER A CA 1
ATOM 1514 C C . SER A 1 204 ? 10.620 8.475 -25.952 1.00 90.19 204 SER A C 1
ATOM 1516 O O . SER A 1 204 ? 11.124 8.336 -27.061 1.00 90.19 204 SER A O 1
ATOM 1518 N N . LYS A 1 205 ? 11.304 9.011 -24.933 1.00 89.81 205 LYS A N 1
ATOM 1519 C CA . LYS A 1 205 ? 12.658 9.556 -25.097 1.00 89.81 205 LYS A CA 1
ATOM 1520 C C . LYS A 1 205 ? 13.673 8.501 -25.549 1.00 89.81 205 LYS A C 1
ATOM 1522 O O . LYS A 1 205 ? 14.588 8.830 -26.304 1.00 89.81 205 LYS A O 1
ATOM 1527 N N . ALA A 1 206 ? 13.559 7.258 -25.077 1.00 89.88 206 ALA A N 1
ATOM 1528 C CA . ALA A 1 206 ? 14.441 6.171 -25.499 1.00 89.88 206 ALA A CA 1
ATOM 1529 C C . ALA A 1 206 ? 14.258 5.858 -26.993 1.00 89.88 206 ALA A C 1
ATOM 1531 O O . ALA A 1 206 ? 15.250 5.778 -27.719 1.00 89.88 206 ALA A O 1
ATOM 1532 N N . ALA A 1 207 ? 13.006 5.787 -27.457 1.00 88.19 207 ALA A N 1
ATOM 1533 C CA . ALA A 1 207 ? 12.675 5.607 -28.869 1.00 88.19 207 ALA A CA 1
ATOM 1534 C C . ALA A 1 207 ? 13.200 6.766 -29.740 1.00 88.19 207 ALA A C 1
ATOM 1536 O O . ALA A 1 207 ? 13.864 6.522 -30.747 1.00 88.19 207 ALA A O 1
ATOM 1537 N N . ASP A 1 208 ? 13.007 8.017 -29.308 1.00 87.50 208 ASP A N 1
ATOM 1538 C CA . ASP A 1 208 ? 13.517 9.203 -30.015 1.00 87.50 208 ASP A CA 1
ATOM 1539 C C . ASP A 1 208 ? 15.053 9.212 -30.093 1.00 87.50 208 ASP A C 1
ATOM 1541 O O . ASP A 1 208 ? 15.646 9.577 -31.109 1.00 87.50 208 ASP A O 1
ATOM 1545 N N . THR A 1 209 ? 15.722 8.783 -29.018 1.00 88.75 209 THR A N 1
ATOM 1546 C CA . THR A 1 209 ? 17.190 8.705 -28.962 1.00 88.75 209 THR A CA 1
ATOM 1547 C C . THR A 1 209 ? 17.724 7.610 -29.887 1.00 88.75 209 THR A C 1
ATOM 1549 O O . THR A 1 209 ? 18.758 7.803 -30.527 1.00 88.75 209 THR A O 1
ATOM 1552 N N . ALA A 1 210 ? 17.027 6.473 -29.986 1.00 86.31 210 ALA A N 1
ATOM 1553 C CA . ALA A 1 210 ? 17.352 5.429 -30.953 1.00 86.31 210 ALA A CA 1
ATOM 1554 C C . ALA A 1 210 ? 17.217 5.958 -32.390 1.00 86.31 210 ALA A C 1
ATOM 1556 O O . ALA A 1 210 ? 18.174 5.833 -33.159 1.00 86.31 210 ALA A O 1
ATOM 1557 N N . ALA A 1 211 ? 16.112 6.652 -32.696 1.00 85.38 211 ALA A N 1
ATOM 1558 C CA . ALA A 1 211 ? 15.874 7.284 -33.996 1.00 85.38 211 ALA A CA 1
ATOM 1559 C C . ALA A 1 211 ? 17.004 8.257 -34.374 1.00 85.38 211 ALA A C 1
ATOM 1561 O O . ALA A 1 211 ? 17.581 8.172 -35.457 1.00 85.38 211 ALA A O 1
ATOM 1562 N N . ALA A 1 212 ? 17.373 9.152 -33.451 1.00 86.44 212 ALA A N 1
ATOM 1563 C CA . ALA A 1 212 ? 18.436 10.136 -33.657 1.00 86.44 212 ALA A CA 1
ATOM 1564 C C . ALA A 1 212 ? 19.823 9.497 -33.857 1.00 86.44 212 ALA A C 1
ATOM 1566 O O . ALA A 1 212 ? 20.677 10.072 -34.529 1.00 86.44 212 ALA A O 1
ATOM 1567 N N . ALA A 1 213 ? 20.048 8.305 -33.296 1.00 86.12 213 ALA A N 1
ATOM 1568 C CA . ALA A 1 213 ? 21.266 7.520 -33.485 1.00 86.12 213 ALA A CA 1
ATOM 1569 C C . ALA A 1 213 ? 21.253 6.667 -34.772 1.00 86.12 213 ALA A C 1
ATOM 1571 O O . ALA A 1 213 ? 22.190 5.899 -34.992 1.00 86.12 213 ALA A O 1
ATOM 1572 N N . GLY A 1 214 ? 20.206 6.767 -35.602 1.00 82.19 214 GLY A N 1
ATOM 1573 C CA . GLY A 1 214 ? 20.040 5.965 -36.817 1.00 82.19 214 GLY A CA 1
ATOM 1574 C C . GLY A 1 214 ? 19.688 4.498 -36.552 1.00 82.19 214 GLY A C 1
ATOM 1575 O O . GLY A 1 214 ? 19.816 3.676 -37.455 1.00 82.19 214 GLY A O 1
ATOM 1576 N N . ARG A 1 215 ? 19.273 4.157 -35.323 1.00 82.56 215 ARG A N 1
ATOM 1577 C CA . ARG A 1 215 ? 18.747 2.832 -34.973 1.00 82.56 215 ARG A CA 1
ATOM 1578 C C . ARG A 1 215 ? 17.221 2.833 -35.107 1.00 82.56 215 ARG A C 1
ATOM 1580 O O . ARG A 1 215 ? 16.593 3.839 -34.774 1.00 82.56 215 ARG A O 1
ATOM 1587 N N . PRO A 1 216 ? 16.607 1.724 -35.540 1.00 81.38 216 PRO A N 1
ATOM 1588 C CA . PRO A 1 216 ? 15.156 1.629 -35.623 1.00 81.38 216 PRO A CA 1
ATOM 1589 C C . PRO A 1 216 ? 14.508 1.762 -34.230 1.00 81.38 216 PRO A C 1
ATOM 1591 O O . PRO A 1 216 ? 14.802 0.966 -33.334 1.00 81.38 216 PRO A O 1
ATOM 1594 N N . PRO A 1 217 ? 13.588 2.724 -34.020 1.00 84.31 217 PRO A N 1
ATOM 1595 C CA . PRO A 1 217 ? 12.900 2.909 -32.734 1.00 84.31 217 PRO A CA 1
ATOM 1596 C C . PRO A 1 217 ? 12.087 1.684 -32.302 1.00 84.31 217 PRO A C 1
ATOM 1598 O O . PRO A 1 217 ? 11.893 1.439 -31.112 1.00 84.31 217 PRO A O 1
ATOM 1601 N N . VAL A 1 218 ? 11.633 0.900 -33.281 1.00 84.38 218 VAL A N 1
ATOM 1602 C CA . VAL A 1 218 ? 10.860 -0.332 -33.105 1.00 84.38 218 VAL A CA 1
ATOM 1603 C C . VAL A 1 218 ? 11.625 -1.371 -32.284 1.00 84.38 218 VAL A C 1
ATOM 1605 O O . VAL A 1 218 ? 11.045 -1.959 -31.373 1.00 84.38 218 VAL A O 1
ATOM 1608 N N . GLU A 1 219 ? 12.923 -1.560 -32.532 1.00 86.00 219 GLU A N 1
ATOM 1609 C CA . GLU A 1 219 ? 13.743 -2.515 -31.773 1.00 86.00 219 GLU A CA 1
ATOM 1610 C C . GLU A 1 219 ? 13.855 -2.122 -30.294 1.00 86.00 219 GLU A C 1
ATOM 1612 O O . GLU A 1 219 ? 13.730 -2.969 -29.407 1.00 86.00 219 GLU A O 1
ATOM 1617 N N . GLU A 1 220 ? 14.027 -0.826 -30.018 1.00 87.44 220 GLU A N 1
ATOM 1618 C CA . GLU A 1 220 ? 14.102 -0.294 -28.655 1.00 87.44 220 GLU A CA 1
ATOM 1619 C C . GLU A 1 220 ? 12.766 -0.489 -27.915 1.00 87.44 220 GLU A C 1
ATOM 1621 O O . GLU A 1 220 ? 12.745 -0.949 -26.771 1.00 87.44 220 GLU A O 1
ATOM 1626 N N . LEU A 1 221 ? 11.636 -0.218 -28.580 1.00 88.44 221 LEU A N 1
ATOM 1627 C CA . LEU A 1 221 ? 10.297 -0.431 -28.018 1.00 88.44 221 LEU A CA 1
ATOM 1628 C C . LEU A 1 221 ? 10.007 -1.913 -27.743 1.00 88.44 221 LEU A C 1
ATOM 1630 O O . LEU A 1 221 ? 9.446 -2.239 -26.694 1.00 88.44 221 LEU A O 1
ATOM 1634 N N . VAL A 1 222 ? 10.417 -2.818 -28.638 1.00 88.94 222 VAL A N 1
ATOM 1635 C CA . VAL A 1 222 ? 10.286 -4.271 -28.438 1.00 88.94 222 VAL A CA 1
ATOM 1636 C C . VAL A 1 222 ? 11.126 -4.730 -27.248 1.00 88.94 222 VAL A C 1
ATOM 1638 O O . VAL A 1 222 ? 10.625 -5.471 -26.399 1.00 88.94 222 VAL A O 1
ATOM 1641 N N . ALA A 1 223 ? 12.371 -4.260 -27.133 1.00 90.94 223 ALA A N 1
ATOM 1642 C CA . ALA A 1 223 ? 13.232 -4.591 -26.001 1.00 90.94 223 ALA A CA 1
ATOM 1643 C C . ALA A 1 223 ? 12.617 -4.123 -24.672 1.00 90.94 223 ALA A C 1
ATOM 1645 O O . ALA A 1 223 ? 12.521 -4.897 -23.717 1.00 90.94 223 ALA A O 1
ATOM 1646 N N . LEU A 1 224 ? 12.127 -2.882 -24.629 1.00 92.06 224 LEU A N 1
ATOM 1647 C CA . LEU A 1 224 ? 11.466 -2.290 -23.468 1.00 92.06 224 LEU A CA 1
ATOM 1648 C C . LEU A 1 224 ? 10.173 -3.031 -23.076 1.00 92.06 224 LEU A C 1
ATOM 1650 O O . LEU A 1 224 ? 9.957 -3.288 -21.888 1.00 92.06 224 LEU A O 1
ATOM 1654 N N . ARG A 1 225 ? 9.352 -3.439 -24.055 1.00 90.44 225 ARG A N 1
ATOM 1655 C CA . ARG A 1 225 ? 8.164 -4.289 -23.843 1.00 90.44 225 ARG A CA 1
ATOM 1656 C C . ARG A 1 225 ? 8.556 -5.661 -23.289 1.00 90.44 225 ARG A C 1
ATOM 1658 O O . ARG A 1 225 ? 7.920 -6.148 -22.357 1.00 90.44 225 ARG A O 1
ATOM 1665 N N . GLY A 1 226 ? 9.625 -6.262 -23.812 1.00 92.00 226 GLY A N 1
ATOM 1666 C CA . GLY A 1 226 ? 10.163 -7.528 -23.315 1.00 92.00 226 GLY A CA 1
ATOM 1667 C C . GLY A 1 226 ? 10.572 -7.458 -21.840 1.00 92.00 226 GLY A C 1
ATOM 1668 O O . GLY A 1 226 ? 10.323 -8.398 -21.089 1.00 92.00 226 GLY A O 1
ATOM 1669 N N . ARG A 1 227 ? 11.127 -6.323 -21.386 1.00 93.19 227 ARG A N 1
ATOM 1670 C CA . ARG A 1 227 ? 11.443 -6.106 -19.961 1.00 93.19 227 ARG A CA 1
ATOM 1671 C C . ARG A 1 227 ? 10.195 -5.998 -19.084 1.00 93.19 227 ARG A C 1
ATOM 1673 O O . ARG A 1 227 ? 10.179 -6.593 -18.011 1.00 93.19 227 ARG A O 1
ATOM 1680 N N . ALA A 1 228 ? 9.151 -5.301 -19.535 1.00 91.69 228 ALA A N 1
ATOM 1681 C CA . ALA A 1 228 ? 7.872 -5.261 -18.817 1.00 91.69 228 ALA A CA 1
ATOM 1682 C C . ALA A 1 228 ? 7.214 -6.637 -18.721 1.00 91.69 228 ALA A C 1
ATOM 1684 O O . ALA A 1 228 ? 6.724 -7.009 -17.657 1.00 91.69 228 ALA A O 1
ATOM 1685 N N . HIS A 1 229 ? 7.262 -7.417 -19.802 1.00 93.00 229 HIS A N 1
ATOM 1686 C CA . HIS A 1 229 ? 6.767 -8.787 -19.791 1.00 93.00 229 HIS A CA 1
ATOM 1687 C C . HIS A 1 229 ? 7.531 -9.656 -18.783 1.00 93.00 229 HIS A C 1
ATOM 1689 O O . HIS A 1 229 ? 6.908 -10.326 -17.966 1.00 93.00 229 HIS A O 1
ATOM 1695 N N . ALA A 1 230 ? 8.865 -9.573 -18.760 1.00 95.25 230 ALA A N 1
ATOM 1696 C CA . ALA A 1 230 ? 9.679 -10.290 -17.779 1.00 95.25 230 ALA A CA 1
ATOM 1697 C C . ALA A 1 230 ? 9.358 -9.878 -16.326 1.00 95.25 230 ALA A C 1
ATOM 1699 O O . ALA A 1 230 ? 9.306 -10.730 -15.439 1.00 95.25 230 ALA A O 1
ATOM 1700 N N . LEU A 1 231 ? 9.100 -8.588 -16.073 1.00 95.50 231 LEU A N 1
ATOM 1701 C CA . LEU A 1 231 ? 8.636 -8.112 -14.765 1.00 95.50 231 LEU A CA 1
ATOM 1702 C C . LEU A 1 231 ? 7.264 -8.706 -14.407 1.00 95.50 231 LEU A C 1
ATOM 1704 O O . LEU A 1 231 ? 7.082 -9.194 -13.293 1.00 95.50 231 LEU A O 1
ATOM 1708 N N . ALA A 1 232 ? 6.313 -8.702 -15.343 1.00 95.06 232 ALA A N 1
ATOM 1709 C CA . ALA A 1 232 ? 4.994 -9.294 -15.146 1.00 95.06 232 ALA A CA 1
ATOM 1710 C C . ALA A 1 232 ? 5.086 -10.795 -14.818 1.00 95.06 232 ALA A C 1
ATOM 1712 O O . ALA A 1 232 ? 4.497 -11.242 -13.833 1.00 95.06 232 ALA A O 1
ATOM 1713 N N . GLU A 1 233 ? 5.880 -11.560 -15.573 1.00 96.12 233 GLU A N 1
ATOM 1714 C CA . GLU A 1 233 ? 6.130 -12.982 -15.301 1.00 96.12 233 GLU A CA 1
ATOM 1715 C C . GLU A 1 233 ? 6.750 -13.206 -13.917 1.00 96.12 233 GLU A C 1
ATOM 1717 O O . GLU A 1 233 ? 6.338 -14.113 -13.192 1.00 96.12 233 GLU A O 1
ATOM 1722 N N . ALA A 1 234 ? 7.692 -12.353 -13.509 1.00 96.31 234 ALA A N 1
ATOM 1723 C CA . ALA A 1 234 ? 8.306 -12.426 -12.188 1.00 96.31 234 ALA A CA 1
ATOM 1724 C C . ALA A 1 234 ? 7.328 -12.076 -11.049 1.00 96.31 234 ALA A C 1
ATOM 1726 O O . ALA A 1 234 ? 7.471 -12.594 -9.936 1.00 96.31 234 ALA A O 1
ATOM 1727 N N . LEU A 1 235 ? 6.322 -11.232 -11.295 1.00 94.94 235 LEU A N 1
ATOM 1728 C CA . LEU A 1 235 ? 5.302 -10.865 -10.308 1.00 94.94 235 LEU A CA 1
ATOM 1729 C C . LEU A 1 235 ? 4.241 -11.957 -10.107 1.00 94.94 235 LEU A C 1
ATOM 1731 O O . LEU A 1 235 ? 3.780 -12.144 -8.982 1.00 94.94 235 LEU A O 1
ATOM 1735 N N . LEU A 1 236 ? 3.879 -12.719 -11.144 1.00 94.25 236 LEU A N 1
ATOM 1736 C CA . LEU A 1 236 ? 2.846 -13.766 -11.061 1.00 94.25 236 LEU A CA 1
ATOM 1737 C C . LEU A 1 236 ? 3.005 -14.748 -9.880 1.00 94.25 236 LEU A C 1
ATOM 1739 O O . LEU A 1 236 ? 2.041 -14.909 -9.125 1.00 94.25 236 LEU A O 1
ATOM 1743 N N . PRO A 1 237 ? 4.172 -15.383 -9.639 1.00 93.19 237 PRO A N 1
ATOM 1744 C CA . PRO A 1 237 ? 4.333 -16.278 -8.491 1.00 93.19 237 PRO A CA 1
ATOM 1745 C C . PRO A 1 237 ? 4.227 -15.542 -7.146 1.00 93.19 237 PRO A C 1
ATOM 1747 O O . PRO A 1 237 ? 3.769 -16.122 -6.163 1.00 93.19 237 PRO A O 1
ATOM 1750 N N . ARG A 1 238 ? 4.591 -14.255 -7.091 1.00 91.25 238 ARG A N 1
ATOM 1751 C CA . ARG A 1 238 ? 4.495 -13.417 -5.880 1.00 91.25 238 ARG A CA 1
ATOM 1752 C C . ARG A 1 238 ? 3.055 -13.021 -5.566 1.00 91.25 238 ARG A C 1
ATOM 1754 O O . ARG A 1 238 ? 2.712 -12.844 -4.401 1.00 91.25 238 ARG A O 1
ATOM 1761 N N . LEU A 1 239 ? 2.199 -12.976 -6.584 1.00 91.00 239 LEU A N 1
ATOM 1762 C CA . LEU A 1 239 ? 0.761 -12.740 -6.465 1.00 91.00 239 LEU A CA 1
ATOM 1763 C C . LEU A 1 239 ? -0.044 -14.020 -6.187 1.00 91.00 239 LEU A C 1
ATOM 1765 O O . LEU A 1 239 ? -1.274 -13.969 -6.126 1.00 91.00 239 LEU A O 1
ATOM 1769 N N . ALA A 1 240 ? 0.609 -15.168 -5.974 1.00 89.19 240 ALA A N 1
ATOM 1770 C CA . ALA A 1 240 ? -0.079 -16.403 -5.614 1.00 89.19 240 ALA A CA 1
ATOM 1771 C C . ALA A 1 240 ? -0.963 -16.206 -4.363 1.00 89.19 240 ALA A C 1
ATOM 1773 O O . ALA A 1 240 ? -0.493 -15.773 -3.303 1.00 89.19 240 ALA A O 1
ATOM 1774 N N . GLY A 1 241 ? -2.254 -16.524 -4.508 1.00 87.44 241 GLY A N 1
ATOM 1775 C CA . GLY A 1 241 ? -3.286 -16.327 -3.483 1.00 87.44 241 GLY A CA 1
ATOM 1776 C C . GLY A 1 241 ? -4.065 -15.007 -3.583 1.00 87.44 241 GLY A C 1
ATOM 1777 O O . GLY A 1 241 ? -5.008 -14.814 -2.817 1.00 87.44 241 GLY A O 1
ATOM 1778 N N . CYS A 1 242 ? -3.716 -14.112 -4.512 1.00 90.75 242 CYS A N 1
ATOM 1779 C CA . CYS A 1 242 ? -4.505 -12.915 -4.815 1.00 90.75 242 CYS A CA 1
ATOM 1780 C C . CYS A 1 242 ? -5.722 -13.249 -5.694 1.00 90.75 242 CYS A C 1
ATOM 1782 O O . CYS A 1 242 ? -5.772 -14.287 -6.358 1.00 90.75 242 CYS A O 1
ATOM 1784 N N . SER A 1 243 ? -6.715 -12.356 -5.716 1.00 93.38 243 SER A N 1
ATOM 1785 C CA . SER A 1 243 ? -7.867 -12.496 -6.610 1.00 93.38 243 SER A CA 1
ATOM 1786 C C . SER A 1 243 ? -7.465 -12.259 -8.070 1.00 93.38 243 SER A C 1
ATOM 1788 O O . SER A 1 243 ? -6.544 -11.495 -8.356 1.00 93.38 243 SER A O 1
ATOM 1790 N N . ALA A 1 244 ? -8.197 -12.862 -9.012 1.00 94.06 244 ALA A N 1
ATOM 1791 C CA . ALA A 1 244 ? -7.963 -12.641 -10.441 1.00 94.06 244 ALA A CA 1
ATOM 1792 C C . ALA A 1 244 ? -8.066 -11.153 -10.829 1.00 94.06 244 ALA A C 1
ATOM 1794 O O . ALA A 1 244 ? -7.285 -10.678 -11.645 1.00 94.06 244 ALA A O 1
ATOM 1795 N N . ALA A 1 245 ? -8.981 -10.409 -10.196 1.00 94.94 245 ALA A N 1
ATOM 1796 C CA . ALA A 1 245 ? -9.136 -8.974 -10.417 1.00 94.94 245 ALA A CA 1
ATOM 1797 C C . ALA A 1 245 ? -7.897 -8.177 -9.978 1.00 94.94 245 ALA A C 1
ATOM 1799 O O . ALA A 1 245 ? -7.462 -7.294 -10.709 1.00 94.94 245 ALA A O 1
ATOM 1800 N N . ALA A 1 246 ? -7.305 -8.517 -8.827 1.00 93.56 246 ALA A N 1
ATOM 1801 C CA . ALA A 1 246 ? -6.094 -7.859 -8.341 1.00 93.56 246 ALA A CA 1
ATOM 1802 C C . ALA A 1 246 ? -4.873 -8.183 -9.217 1.00 93.56 246 ALA A C 1
ATOM 1804 O O . ALA A 1 246 ? -4.044 -7.316 -9.467 1.00 93.56 246 ALA A O 1
ATOM 1805 N N . ILE A 1 247 ? -4.775 -9.420 -9.718 1.00 95.06 247 ILE A N 1
ATOM 1806 C CA . ILE A 1 247 ? -3.714 -9.808 -10.658 1.00 95.06 247 ILE A CA 1
ATOM 1807 C C . ILE A 1 247 ? -3.838 -9.004 -11.958 1.00 95.06 247 ILE A C 1
ATOM 1809 O O . ILE A 1 247 ? -2.855 -8.429 -12.414 1.00 95.06 247 ILE A O 1
ATOM 1813 N N . ASP A 1 248 ? -5.040 -8.921 -12.529 1.00 95.44 248 ASP A N 1
ATOM 1814 C CA . ASP A 1 248 ? -5.300 -8.156 -13.754 1.00 95.44 248 ASP A CA 1
ATOM 1815 C C . ASP A 1 248 ? -5.017 -6.653 -13.567 1.00 95.44 248 ASP A C 1
ATOM 1817 O O . ASP A 1 248 ? -4.443 -6.005 -14.439 1.00 95.44 248 ASP A O 1
ATOM 1821 N N . GLU A 1 249 ? -5.334 -6.094 -12.397 1.00 95.94 249 GLU A N 1
ATOM 1822 C CA . GLU A 1 249 ? -4.986 -4.712 -12.052 1.00 95.94 249 GLU A CA 1
ATOM 1823 C C . GLU A 1 249 ? -3.470 -4.471 -12.050 1.00 95.94 249 GLU A C 1
ATOM 1825 O O . GLU A 1 249 ? -3.006 -3.520 -12.680 1.00 95.94 249 GLU A O 1
ATOM 1830 N N . VAL A 1 250 ? -2.695 -5.367 -11.430 1.00 95.94 250 VAL A N 1
ATOM 1831 C CA . VAL A 1 250 ? -1.226 -5.282 -11.414 1.00 95.94 250 VAL A CA 1
ATOM 1832 C C . VAL A 1 250 ? -0.647 -5.380 -12.824 1.00 95.94 250 VAL A C 1
ATOM 1834 O O . VAL A 1 250 ? 0.201 -4.570 -13.197 1.00 95.94 250 VAL A O 1
ATOM 1837 N N . LEU A 1 251 ? -1.108 -6.343 -13.626 1.00 94.75 251 LEU A N 1
ATOM 1838 C CA . LEU A 1 251 ? -0.626 -6.518 -14.999 1.00 94.75 251 LEU A CA 1
ATOM 1839 C C . LEU A 1 251 ? -0.919 -5.278 -15.852 1.00 94.75 251 LEU A C 1
ATOM 1841 O O . LEU A 1 251 ? -0.032 -4.786 -16.550 1.00 94.75 251 LEU A O 1
ATOM 1845 N N . ARG A 1 252 ? -2.122 -4.704 -15.724 1.00 94.19 252 ARG A N 1
ATOM 1846 C CA . ARG A 1 252 ? -2.477 -3.447 -16.396 1.00 94.19 252 ARG A CA 1
ATOM 1847 C C . ARG A 1 252 ? -1.618 -2.274 -15.933 1.00 94.19 252 ARG A C 1
ATOM 1849 O O . ARG A 1 252 ? -1.227 -1.462 -16.768 1.00 94.19 252 ARG A O 1
ATOM 1856 N N . ALA A 1 253 ? -1.293 -2.183 -14.644 1.00 95.25 253 ALA A N 1
ATOM 1857 C CA . ALA A 1 253 ? -0.418 -1.134 -14.125 1.00 95.25 253 ALA A CA 1
ATOM 1858 C C . ALA A 1 253 ? 1.011 -1.234 -14.695 1.00 95.25 253 ALA A C 1
ATOM 1860 O O . ALA A 1 253 ? 1.610 -0.210 -15.021 1.00 95.25 253 ALA A O 1
ATOM 1861 N N . VAL A 1 254 ? 1.537 -2.453 -14.869 1.00 94.38 254 VAL A N 1
ATOM 1862 C CA . VAL A 1 254 ? 2.859 -2.694 -15.476 1.00 94.38 254 VAL A CA 1
ATOM 1863 C C . VAL A 1 254 ? 2.871 -2.376 -16.974 1.00 94.38 254 VAL A C 1
ATOM 1865 O O . VAL A 1 254 ? 3.848 -1.823 -17.476 1.00 94.38 254 VAL A O 1
ATOM 1868 N N . ASP A 1 255 ? 1.785 -2.682 -17.684 1.00 90.31 255 ASP A N 1
ATOM 1869 C CA . ASP A 1 255 ? 1.680 -2.473 -19.131 1.00 90.31 255 ASP A CA 1
ATOM 1870 C C . ASP A 1 255 ? 1.327 -1.033 -19.538 1.00 90.31 255 ASP A C 1
ATOM 1872 O O . ASP A 1 255 ? 1.756 -0.570 -20.599 1.00 90.31 255 ASP A O 1
ATOM 1876 N N . SER A 1 256 ? 0.569 -0.313 -18.707 1.00 91.44 256 SER A N 1
ATOM 1877 C CA . SER A 1 256 ? 0.038 1.030 -18.992 1.00 91.44 256 SER A CA 1
ATOM 1878 C C . SER A 1 256 ? 1.077 2.032 -19.535 1.00 91.44 256 SER A C 1
ATOM 1880 O O . SER A 1 256 ? 0.794 2.671 -20.555 1.00 91.44 256 SER A O 1
ATOM 1882 N N . PRO A 1 257 ? 2.304 2.139 -18.976 1.00 90.44 257 PRO A N 1
ATOM 1883 C CA . PRO A 1 257 ? 3.303 3.103 -19.448 1.00 90.44 257 PRO A CA 1
ATOM 1884 C C . PRO A 1 257 ? 3.755 2.920 -20.903 1.00 90.44 257 PRO A C 1
ATOM 1886 O O . PRO A 1 257 ? 4.332 3.838 -21.483 1.00 90.44 257 PRO A O 1
ATOM 1889 N N . TYR A 1 258 ? 3.517 1.747 -21.495 1.00 86.56 258 TYR A N 1
ATOM 1890 C CA . TYR A 1 258 ? 3.948 1.413 -22.852 1.00 86.56 258 TYR A CA 1
ATOM 1891 C C . TYR A 1 258 ? 2.871 1.667 -23.905 1.00 86.56 258 TYR A C 1
ATOM 1893 O O . TYR A 1 258 ? 3.201 1.805 -25.081 1.00 86.56 258 TYR A O 1
ATOM 1901 N N . VAL A 1 259 ? 1.597 1.743 -23.506 1.00 83.56 259 VAL A N 1
ATOM 1902 C CA . VAL A 1 259 ? 0.457 1.806 -24.436 1.00 83.56 259 VAL A CA 1
ATOM 1903 C C . VAL A 1 259 ? 0.559 3.014 -25.369 1.00 83.56 259 VAL A C 1
ATOM 1905 O O . VAL A 1 259 ? 0.445 2.855 -26.579 1.00 83.56 259 VAL A O 1
ATOM 1908 N N . GLY A 1 260 ? 0.870 4.200 -24.837 1.00 79.75 260 GLY A N 1
ATOM 1909 C CA . GLY A 1 260 ? 0.996 5.414 -25.653 1.00 79.75 260 GLY A CA 1
ATOM 1910 C C . GLY A 1 260 ? 2.170 5.380 -26.640 1.00 79.75 260 GLY A C 1
ATOM 1911 O O . GLY A 1 260 ? 2.065 5.898 -27.746 1.00 79.75 260 GLY A O 1
ATOM 1912 N N . ALA A 1 261 ? 3.278 4.722 -26.287 1.00 74.50 261 ALA A N 1
ATOM 1913 C CA . ALA A 1 261 ? 4.415 4.566 -27.197 1.00 74.50 261 ALA A CA 1
ATOM 1914 C C . ALA A 1 261 ? 4.116 3.574 -28.337 1.00 74.50 261 ALA A C 1
ATOM 1916 O O . ALA A 1 261 ? 4.661 3.706 -29.433 1.00 74.50 261 ALA A O 1
ATOM 1917 N N . LEU A 1 262 ? 3.223 2.605 -28.102 1.00 68.44 262 LEU A N 1
ATOM 1918 C CA . LEU A 1 262 ? 2.796 1.628 -29.105 1.00 68.44 262 LEU A CA 1
ATOM 1919 C C . LEU A 1 262 ? 1.859 2.224 -30.166 1.00 68.44 262 LEU A C 1
ATOM 1921 O O . LEU A 1 262 ? 1.827 1.721 -31.285 1.00 68.44 262 LEU A O 1
ATOM 1925 N N . GLU A 1 263 ? 1.144 3.315 -29.882 1.00 71.06 263 GLU A N 1
ATOM 1926 C CA . GLU A 1 263 ? 0.333 4.005 -30.901 1.00 71.06 263 GLU A CA 1
ATOM 1927 C C . GLU A 1 263 ? 1.200 4.560 -32.049 1.00 71.06 263 GLU A C 1
ATOM 1929 O O . GLU A 1 263 ? 0.771 4.586 -33.203 1.00 71.06 263 GLU A O 1
ATOM 1934 N N . GLY A 1 264 ? 2.454 4.926 -31.754 1.00 65.81 264 GLY A N 1
ATOM 1935 C CA . GLY A 1 264 ? 3.457 5.352 -32.737 1.00 65.81 264 GLY A CA 1
ATOM 1936 C C . GLY A 1 264 ? 4.232 4.210 -33.409 1.00 65.81 264 GLY A C 1
ATOM 1937 O O . GLY A 1 264 ? 5.033 4.469 -34.304 1.00 65.81 264 GLY A O 1
ATOM 1938 N N . TYR A 1 265 ? 3.997 2.953 -33.019 1.00 69.38 265 TYR A N 1
ATOM 1939 C CA . TYR A 1 265 ? 4.738 1.787 -33.515 1.00 69.38 265 TYR A CA 1
ATOM 1940 C C . TYR A 1 265 ? 4.448 1.485 -34.989 1.00 69.38 265 TYR A C 1
ATOM 1942 O O . TYR A 1 265 ? 5.365 1.345 -35.791 1.00 69.38 265 TYR A O 1
ATOM 1950 N N . ALA A 1 266 ? 3.167 1.433 -35.364 1.00 69.00 266 ALA A N 1
ATOM 1951 C CA . ALA A 1 266 ? 2.736 1.068 -36.713 1.00 69.00 266 ALA A CA 1
ATOM 1952 C C . ALA A 1 266 ? 3.301 1.969 -37.838 1.00 69.00 266 ALA A C 1
ATOM 1954 O O . ALA A 1 266 ? 3.696 1.430 -38.874 1.00 69.00 266 ALA A O 1
ATOM 1955 N N . PRO A 1 267 ? 3.347 3.314 -37.711 1.00 72.56 267 PRO A N 1
ATOM 1956 C CA . PRO A 1 267 ? 3.988 4.144 -38.730 1.00 72.56 267 PRO A CA 1
ATOM 1957 C C . PRO A 1 267 ? 5.515 3.967 -38.766 1.00 72.56 267 PRO A C 1
ATOM 1959 O O . PRO A 1 267 ? 6.072 3.917 -39.859 1.00 72.56 267 PRO A O 1
ATOM 1962 N N . ALA A 1 268 ? 6.175 3.808 -37.613 1.00 69.19 268 ALA A N 1
ATOM 1963 C CA . ALA A 1 268 ? 7.627 3.615 -37.541 1.00 69.19 268 ALA A CA 1
ATOM 1964 C C . ALA A 1 268 ? 8.076 2.268 -38.141 1.00 69.19 268 ALA A C 1
ATOM 1966 O O . ALA A 1 268 ? 9.076 2.204 -38.850 1.00 69.19 268 ALA A O 1
ATOM 1967 N N . GLU A 1 269 ? 7.310 1.199 -37.908 1.00 73.94 269 GLU A N 1
ATOM 1968 C CA . GLU A 1 269 ? 7.559 -0.124 -38.494 1.00 73.94 269 GLU A CA 1
ATOM 1969 C C . GLU A 1 269 ? 7.405 -0.107 -40.020 1.00 73.94 269 GLU A C 1
ATOM 1971 O O . GLU A 1 269 ? 8.221 -0.682 -40.739 1.00 73.94 269 GLU A O 1
ATOM 1976 N N . ARG A 1 270 ? 6.396 0.603 -40.541 1.00 74.06 270 ARG A N 1
ATOM 1977 C CA . ARG A 1 270 ? 6.212 0.760 -41.993 1.00 74.06 270 ARG A CA 1
ATOM 1978 C C . ARG A 1 270 ? 7.379 1.492 -42.646 1.00 74.06 270 ARG A C 1
ATOM 1980 O O . ARG A 1 270 ? 7.854 1.043 -43.682 1.00 74.06 270 ARG A O 1
ATOM 1987 N N . GLU A 1 271 ? 7.846 2.580 -42.041 1.00 75.62 271 GLU A N 1
ATOM 1988 C CA . GLU A 1 271 ? 8.993 3.340 -42.549 1.00 75.62 271 GLU A CA 1
ATOM 1989 C C . GLU A 1 271 ? 10.272 2.490 -42.567 1.00 75.62 271 GLU A C 1
ATOM 1991 O O . GLU A 1 271 ? 11.026 2.526 -43.540 1.00 75.62 271 GLU A O 1
ATOM 1996 N N . GLN A 1 272 ? 10.481 1.661 -41.539 1.00 73.56 272 GLN A N 1
ATOM 1997 C CA . GLN A 1 272 ? 11.606 0.730 -41.490 1.00 73.56 272 GLN A CA 1
ATOM 1998 C C . GLN A 1 272 ? 11.533 -0.333 -42.594 1.00 73.56 272 GLN A C 1
ATOM 2000 O O . GLN A 1 272 ? 12.509 -0.527 -43.317 1.00 73.56 272 GLN A O 1
ATOM 2005 N N . LEU A 1 273 ? 10.384 -0.990 -42.770 1.00 78.12 273 LEU A N 1
ATOM 2006 C CA . LEU A 1 273 ? 10.208 -2.002 -43.818 1.00 78.12 273 LEU A CA 1
ATOM 2007 C C . LEU A 1 273 ? 10.376 -1.403 -45.224 1.00 78.12 273 LEU A C 1
ATOM 2009 O O . LEU A 1 273 ? 10.967 -2.028 -46.102 1.00 78.12 273 LEU A O 1
ATOM 2013 N N . GLU A 1 274 ? 9.903 -0.173 -45.444 1.00 80.62 274 GLU A N 1
ATOM 2014 C CA . GLU A 1 274 ? 10.114 0.551 -46.702 1.00 80.62 274 GLU A CA 1
ATOM 2015 C C . GLU A 1 274 ? 11.586 0.917 -46.942 1.00 80.62 274 GLU A C 1
ATOM 2017 O O . GLU A 1 274 ? 12.021 0.944 -48.096 1.00 80.62 274 GLU A O 1
ATOM 2022 N N . ALA A 1 275 ? 12.351 1.193 -45.882 1.00 75.50 275 ALA A N 1
ATOM 2023 C CA . ALA A 1 275 ? 13.787 1.445 -45.963 1.00 75.50 275 ALA A CA 1
ATOM 2024 C C . ALA A 1 275 ? 14.595 0.164 -46.233 1.00 75.50 275 ALA A C 1
ATOM 2026 O O . ALA A 1 275 ? 15.544 0.213 -47.008 1.00 75.50 275 ALA A O 1
ATOM 2027 N N . GLU A 1 276 ? 14.207 -0.976 -45.652 1.00 75.50 276 GLU A N 1
ATOM 2028 C CA . GLU A 1 276 ? 14.848 -2.284 -45.877 1.00 75.50 276 GLU A CA 1
ATOM 2029 C C . GLU A 1 276 ? 14.561 -2.868 -47.273 1.00 75.50 276 GLU A C 1
ATOM 2031 O O . GLU A 1 276 ? 15.326 -3.689 -47.779 1.00 75.50 276 GLU A O 1
ATOM 2036 N N . MET A 1 277 ? 13.463 -2.449 -47.910 1.00 70.38 277 MET A N 1
ATOM 2037 C CA . MET A 1 277 ? 13.078 -2.876 -49.260 1.00 70.38 277 MET A CA 1
ATOM 2038 C C . MET A 1 277 ? 13.732 -2.078 -50.405 1.00 70.38 277 MET A C 1
ATOM 2040 O O . MET A 1 277 ? 13.548 -2.455 -51.568 1.00 70.38 277 MET A O 1
ATOM 2044 N N . ARG A 1 278 ? 14.439 -0.978 -50.117 1.00 59.91 278 ARG A N 1
ATOM 2045 C CA . ARG A 1 278 ? 15.148 -0.150 -51.113 1.00 59.91 278 ARG A CA 1
ATOM 2046 C C . ARG A 1 278 ? 16.625 -0.507 -51.202 1.00 59.91 278 ARG A C 1
ATOM 2048 O O . ARG A 1 278 ? 17.139 -0.459 -52.342 1.00 59.91 278 ARG A O 1
#

Sequence (278 aa):
AARSEACVARLAAVGAVRARMEEARGTLHEAAGLSELLVNIDAVLASGDATRAAATLAQMRRCIDAVTDVPQFQDARQRLAAHEDRLQEMVAPQLEEAIRAKDAEATKAARAVLESIGRGKFVLDMYVKGRLAPVLAAWQSFSAGGAQSFCEWLPAFSEALLAAVDEDALWAETAMPGLRSALTPRVVCEAMEAVATQFAARVSKAADTAAAAGRPPVEELVALRGRAHALAEALLPRLAGCSAAAIDEVLRAVDSPYVGALEGYAPAEREQLEAEMR

Organism: NCBI:txid676789

pLDDT: mean 86.2, std 7.88, range [59.91, 96.31]

Secondary structure (DSSP, 8-state):
-HHHHHHHHHHHHHHHHHHHHHHHHHHHHHHHHHHHHHHHHHHHHHTT-HHHHHHHHHHHHHHHHHSTT-GGGHHHHHHHHHHHHHHHHHHHHHHHHHHHTT-HHHHHHHHHHHHHTT-HHHHHHHHHHHHHHHHHHHHHT--TTSSS-HHHHHHHHHHHHHHHHHHHHHHHHHHSTT-HHHHHHHHHHHHHHHHHHHHHHHHHHHHHHHHHTTS-HHHHHHHHHHHHHHHHHHHHHHTTTS-HHHHHHHHHHHHHHHHHHHHTHHHHHHHHHHHHT-

InterPro domains:
  IPR019335 Conserved oligomeric Golgi complex subunit 7 [PF10191] (5-277)
  IPR019335 Conserved oligomeric Golgi complex subunit 7 [PTHR21443] (5-277)

Radius of gyration: 30.11 Å; chains: 1; bounding box: 93×33×85 Å